Protein AF-A0A124IV59-F1 (afdb_monomer)

Solvent-accessible surface area (backbone atoms only — not comparable to full-atom values): 12319 Å² total; per-residue (Å²): 130,84,78,74,69,68,24,20,33,43,54,49,64,59,58,44,45,72,76,33,52,92,71,67,81,68,53,74,65,52,51,46,45,45,55,39,46,52,58,20,53,55,45,24,18,51,31,48,72,69,68,43,88,60,20,66,61,55,17,49,53,49,29,62,69,45,39,67,58,52,26,53,77,73,71,46,86,81,47,73,67,57,50,52,51,48,52,54,52,44,50,51,41,55,61,37,43,63,78,42,94,63,48,61,44,55,61,54,78,61,25,33,28,30,40,69,82,51,22,32,38,38,32,63,55,60,24,48,81,88,56,41,40,27,41,79,47,90,40,64,61,78,92,46,64,55,61,57,51,49,51,53,58,33,31,64,58,39,76,84,23,32,34,39,42,36,14,19,39,90,91,74,39,46,72,42,81,43,83,41,75,47,75,48,71,70,60,47,54,51,51,51,50,52,51,42,61,48,21,76,76,72,27,48,82,37,68,80,68,98,51,60,70,37,82,46,50,91,85,58,79,128

Mean predicted aligned error: 4.48 Å

Structure (mmCIF, N/CA/C/O backbone):
data_AF-A0A124IV59-F1
#
_entry.id   AF-A0A124IV59-F1
#
loop_
_atom_site.group_PDB
_atom_site.id
_atom_site.type_symbol
_atom_site.label_atom_id
_atom_site.label_alt_id
_atom_site.label_comp_id
_atom_site.label_asym_id
_atom_site.label_entity_id
_atom_site.label_seq_id
_atom_site.pdbx_PDB_ins_code
_atom_site.Cartn_x
_atom_site.Cartn_y
_atom_site.Cartn_z
_atom_site.occupancy
_atom_site.B_iso_or_equiv
_atom_site.auth_seq_id
_atom_site.auth_comp_id
_atom_site.auth_asym_id
_atom_site.auth_atom_id
_atom_site.pdbx_PDB_model_num
ATOM 1 N N . MET A 1 1 ? -36.644 0.786 6.154 1.00 41.88 1 MET A N 1
ATOM 2 C CA . MET A 1 1 ? -35.167 0.892 6.142 1.00 41.88 1 MET A CA 1
ATOM 3 C C . MET A 1 1 ? -34.765 2.077 7.007 1.00 41.88 1 MET A C 1
ATOM 5 O O . MET A 1 1 ? -35.253 3.170 6.747 1.00 41.88 1 MET A O 1
ATOM 9 N N . LYS A 1 2 ? -33.950 1.887 8.056 1.00 44.50 2 LYS A N 1
ATOM 10 C CA . LYS A 1 2 ? -33.338 3.021 8.776 1.00 44.50 2 LYS A CA 1
ATOM 11 C C . LYS A 1 2 ? -32.419 3.736 7.780 1.00 44.50 2 LYS A C 1
ATOM 13 O O . LYS A 1 2 ? -31.503 3.095 7.276 1.00 44.50 2 LYS A O 1
ATOM 18 N N . ARG A 1 3 ? -32.678 5.014 7.474 1.00 49.53 3 ARG A N 1
ATOM 19 C CA . ARG A 1 3 ? -31.703 5.864 6.770 1.00 49.53 3 ARG A CA 1
ATOM 20 C C . ARG A 1 3 ? -30.410 5.818 7.578 1.00 49.53 3 ARG A C 1
ATOM 22 O O . ARG A 1 3 ? -30.427 6.168 8.760 1.00 49.53 3 ARG A O 1
ATOM 29 N N . MET A 1 4 ? -29.331 5.333 6.975 1.00 57.25 4 MET A N 1
ATOM 30 C CA . MET A 1 4 ? -28.003 5.527 7.541 1.00 57.25 4 MET A CA 1
ATOM 31 C C . MET A 1 4 ? -27.784 7.033 7.640 1.00 57.25 4 MET A C 1
ATOM 33 O O . MET A 1 4 ? -27.998 7.754 6.670 1.00 57.25 4 MET A O 1
ATOM 37 N N . ARG A 1 5 ? -27.465 7.520 8.842 1.00 68.12 5 ARG A N 1
ATOM 38 C CA . ARG A 1 5 ? -27.056 8.916 9.006 1.00 68.12 5 ARG A CA 1
ATOM 39 C C . ARG A 1 5 ? -25.777 9.129 8.197 1.00 68.12 5 ARG A C 1
ATOM 41 O O . ARG A 1 5 ? -24.933 8.232 8.165 1.00 68.12 5 ARG A O 1
ATOM 48 N N . SER A 1 6 ? -25.667 10.291 7.556 1.00 79.75 6 SER A N 1
ATOM 49 C CA . SER A 1 6 ? -24.415 10.727 6.946 1.00 79.75 6 SER A CA 1
ATOM 50 C C . SER A 1 6 ? -23.303 10.691 7.994 1.00 79.75 6 SER A C 1
ATOM 52 O O . SER A 1 6 ? -23.525 10.991 9.170 1.00 79.75 6 SER A O 1
ATOM 54 N N . MET A 1 7 ? -22.121 10.264 7.566 1.00 88.88 7 MET A N 1
ATOM 55 C CA . MET A 1 7 ? -20.936 10.118 8.402 1.00 88.88 7 MET A CA 1
ATOM 56 C C . MET A 1 7 ? -19.792 10.891 7.764 1.00 88.88 7 MET A C 1
ATOM 58 O O . MET A 1 7 ? -19.726 10.998 6.541 1.00 88.88 7 MET A O 1
ATOM 62 N N . ARG A 1 8 ? -18.876 11.417 8.581 1.00 93.56 8 ARG A N 1
ATOM 63 C CA . ARG A 1 8 ? -17.669 12.057 8.057 1.00 93.56 8 ARG A CA 1
ATOM 64 C C . ARG A 1 8 ? -16.641 10.998 7.704 1.00 93.56 8 ARG A C 1
ATOM 66 O O . ARG A 1 8 ? -16.118 10.329 8.593 1.00 93.56 8 ARG A O 1
ATOM 73 N N . THR A 1 9 ? -16.350 10.838 6.421 1.00 94.31 9 THR A N 1
ATOM 74 C CA . THR A 1 9 ? -15.437 9.808 5.932 1.00 94.31 9 THR A CA 1
ATOM 75 C C . THR A 1 9 ? -14.178 10.380 5.308 1.00 94.31 9 THR A C 1
ATOM 77 O O . THR A 1 9 ? -14.196 11.448 4.697 1.00 94.31 9 THR A O 1
ATOM 80 N N . PHE A 1 10 ? -13.067 9.660 5.447 1.00 95.38 10 PHE A N 1
ATOM 81 C CA . PHE A 1 10 ? -11.806 10.007 4.795 1.00 95.38 10 PHE A CA 1
ATOM 82 C C . PHE A 1 10 ? -10.932 8.764 4.548 1.00 95.38 10 PHE A C 1
ATOM 84 O O . PHE A 1 10 ? -11.003 7.790 5.303 1.00 95.38 10 PHE A O 1
ATOM 91 N N . PRO A 1 11 ? -10.086 8.757 3.504 1.00 95.69 11 PRO A N 1
ATOM 92 C CA . PRO A 1 11 ? -9.053 7.743 3.336 1.00 95.69 11 PRO A CA 1
ATOM 93 C C . PRO A 1 11 ? -7.933 7.925 4.360 1.00 95.69 11 PRO A C 1
ATOM 95 O O . PRO A 1 11 ? -7.461 9.039 4.581 1.00 95.69 11 PRO A O 1
ATOM 98 N N . ALA A 1 12 ? -7.436 6.820 4.916 1.00 96.56 12 ALA A N 1
ATOM 99 C CA . ALA A 1 12 ? -6.339 6.792 5.888 1.00 96.56 12 ALA A CA 1
ATOM 100 C C . ALA A 1 12 ? -5.131 7.673 5.514 1.00 96.56 12 ALA A C 1
ATOM 102 O O . ALA A 1 12 ? -4.546 8.328 6.375 1.00 96.56 12 ALA A O 1
ATOM 103 N N . TRP A 1 13 ? -4.795 7.744 4.221 1.00 94.44 13 TRP A N 1
ATOM 104 C CA . TRP A 1 13 ? -3.728 8.601 3.699 1.00 94.44 13 TRP A CA 1
ATOM 105 C C . TRP A 1 13 ? -3.873 10.083 4.081 1.00 94.44 13 TRP A C 1
ATOM 107 O O . TRP A 1 13 ? -2.863 10.740 4.314 1.00 94.44 13 TRP A O 1
ATOM 117 N N . MET A 1 14 ? -5.092 10.621 4.188 1.00 96.88 14 MET A N 1
ATOM 118 C CA . MET A 1 14 ? -5.291 12.027 4.565 1.00 96.88 14 MET A CA 1
ATOM 119 C C . MET A 1 14 ? -4.790 12.324 5.980 1.00 96.88 14 MET A C 1
ATOM 121 O O . MET A 1 14 ? -4.144 13.349 6.187 1.00 96.88 14 MET A O 1
ATOM 125 N N . LEU A 1 15 ? -5.028 11.414 6.928 1.00 97.31 15 LEU A N 1
ATOM 126 C CA . LEU A 1 15 ? -4.526 11.547 8.295 1.00 97.31 15 LEU A CA 1
ATOM 127 C C . LEU A 1 15 ? -3.004 11.376 8.347 1.00 97.31 15 LEU A C 1
ATOM 129 O O . LEU A 1 15 ? -2.315 12.186 8.961 1.00 97.31 15 LEU A O 1
ATOM 133 N N . VAL A 1 16 ? -2.470 10.375 7.637 1.00 96.88 16 VAL A N 1
ATOM 134 C CA . VAL A 1 16 ? -1.016 10.166 7.510 1.00 96.88 16 VAL A CA 1
ATOM 135 C C . VAL A 1 16 ? -0.341 11.431 6.975 1.00 96.88 16 VAL A C 1
ATOM 137 O O . VAL A 1 16 ? 0.617 11.915 7.570 1.00 96.88 16 VAL A O 1
ATOM 140 N N . LYS A 1 17 ? -0.871 12.008 5.890 1.00 95.31 17 LYS A N 1
ATOM 141 C CA . LYS A 1 17 ? -0.349 13.244 5.303 1.00 95.31 17 LYS A CA 1
ATOM 142 C C . LYS A 1 17 ? -0.421 14.410 6.284 1.00 95.31 17 LYS A C 1
ATOM 144 O O . LYS A 1 17 ? 0.550 15.142 6.402 1.00 95.31 17 LYS A O 1
ATOM 149 N N . ASN A 1 18 ? -1.538 14.575 6.991 1.00 95.81 18 ASN A N 1
ATOM 150 C CA . ASN A 1 18 ? -1.699 15.658 7.958 1.00 95.81 18 ASN A CA 1
ATOM 151 C C . ASN A 1 18 ? -0.671 15.591 9.099 1.00 95.81 18 ASN A C 1
ATOM 153 O O . ASN A 1 18 ? -0.142 16.622 9.500 1.00 95.81 18 ASN A O 1
ATOM 157 N N . MET A 1 19 ? -0.366 14.392 9.594 1.00 95.75 19 MET A N 1
ATOM 158 C CA . MET A 1 19 ? 0.546 14.215 10.727 1.00 95.75 19 MET A CA 1
ATOM 159 C C . MET A 1 19 ? 2.025 14.181 10.330 1.00 95.75 19 MET A C 1
ATOM 161 O O . MET A 1 19 ? 2.884 14.594 11.108 1.00 95.75 19 MET A O 1
ATOM 165 N N . PHE A 1 20 ? 2.331 13.689 9.130 1.00 96.00 20 PHE A N 1
ATOM 166 C CA . PHE A 1 20 ? 3.698 13.378 8.712 1.00 96.00 20 PHE A CA 1
ATOM 167 C C . PHE A 1 20 ? 4.115 14.083 7.420 1.00 96.00 20 PHE A C 1
ATOM 169 O O . PHE A 1 20 ? 5.015 13.604 6.740 1.00 96.00 20 PHE A O 1
ATOM 176 N N . GLU A 1 21 ? 3.508 15.222 7.069 1.00 93.06 21 GLU A N 1
ATOM 177 C CA . GLU A 1 21 ? 3.848 15.972 5.845 1.00 93.06 21 GLU A CA 1
ATOM 178 C C . GLU A 1 21 ? 5.360 16.208 5.691 1.00 93.06 21 GLU A C 1
ATOM 180 O O . GLU A 1 21 ? 5.909 16.042 4.606 1.00 93.06 21 GLU A O 1
ATOM 185 N N . HIS A 1 22 ? 6.046 16.492 6.800 1.00 90.25 22 HIS A N 1
ATOM 186 C CA . HIS A 1 22 ? 7.494 16.702 6.861 1.00 90.25 22 HIS A CA 1
ATOM 187 C C . HIS A 1 22 ? 8.342 15.459 6.518 1.00 90.25 22 HIS A C 1
ATOM 189 O O . HIS A 1 22 ? 9.514 15.600 6.169 1.00 90.25 22 HIS A O 1
ATOM 195 N N . GLU A 1 23 ? 7.786 14.246 6.615 1.00 90.75 23 GLU A N 1
ATOM 196 C CA . GLU A 1 23 ? 8.456 12.998 6.221 1.00 90.75 23 GLU A CA 1
ATOM 197 C C . GLU A 1 23 ? 8.171 12.608 4.761 1.00 90.75 23 GLU A C 1
ATOM 199 O O . GLU A 1 23 ? 8.856 11.742 4.210 1.00 90.75 23 GLU A O 1
ATOM 204 N N . LEU A 1 24 ? 7.185 13.235 4.108 1.00 86.44 24 LEU A N 1
ATOM 205 C CA . LEU A 1 24 ? 6.761 12.919 2.740 1.00 86.44 24 LEU A CA 1
ATOM 206 C C . LEU A 1 24 ? 7.675 13.573 1.694 1.00 86.44 24 LEU A C 1
ATOM 208 O O . LEU A 1 24 ? 7.247 14.352 0.844 1.00 86.44 24 LEU A O 1
ATOM 212 N N . ASN A 1 25 ? 8.958 13.223 1.752 1.00 76.12 25 ASN A N 1
ATOM 213 C CA . ASN A 1 25 ? 10.005 13.771 0.901 1.00 76.12 25 ASN A CA 1
ATOM 214 C C . ASN A 1 25 ? 10.232 12.861 -0.314 1.00 76.12 25 ASN A C 1
ATOM 216 O O . ASN A 1 25 ? 11.006 11.906 -0.257 1.00 76.12 25 ASN A O 1
ATOM 220 N N . GLY A 1 26 ? 9.547 13.147 -1.422 1.00 82.38 26 GLY A N 1
ATOM 221 C CA . GLY A 1 26 ? 9.725 12.455 -2.699 1.00 82.38 26 GLY A CA 1
ATOM 222 C C . GLY A 1 26 ? 9.585 13.418 -3.870 1.00 82.38 26 GLY A C 1
ATOM 223 O O . GLY A 1 26 ? 8.815 14.377 -3.809 1.00 82.38 26 GLY A O 1
ATOM 224 N N . THR A 1 27 ? 10.333 13.183 -4.948 1.00 90.69 27 THR A N 1
ATOM 225 C CA . THR A 1 27 ? 10.149 13.966 -6.175 1.00 90.69 27 THR A CA 1
ATOM 226 C C . THR A 1 27 ? 8.838 13.577 -6.862 1.00 90.69 27 THR A C 1
ATOM 228 O O . THR A 1 27 ? 8.289 12.499 -6.627 1.00 90.69 27 THR A O 1
ATOM 231 N N . GLN A 1 28 ? 8.345 14.411 -7.780 1.00 92.44 28 GLN A N 1
ATOM 232 C CA . GLN A 1 28 ? 7.199 14.037 -8.619 1.00 92.44 28 GLN A CA 1
ATOM 233 C C . GLN A 1 28 ? 7.445 12.733 -9.400 1.00 92.44 28 GLN A C 1
ATOM 235 O O . GLN A 1 28 ? 6.518 11.948 -9.587 1.00 92.44 28 GLN A O 1
ATOM 240 N N . LEU A 1 29 ? 8.695 12.460 -9.795 1.00 94.75 29 LEU A N 1
ATOM 241 C CA . LEU A 1 29 ? 9.071 11.204 -10.447 1.00 94.75 29 LEU A CA 1
ATOM 242 C C . LEU A 1 29 ? 9.028 10.008 -9.489 1.00 94.75 29 LEU A C 1
ATOM 244 O O . LEU A 1 29 ? 8.649 8.919 -9.911 1.00 94.75 29 LEU A O 1
ATOM 248 N N . ASP A 1 30 ? 9.365 10.192 -8.210 1.00 93.81 30 ASP A N 1
ATOM 249 C CA . ASP A 1 30 ? 9.231 9.132 -7.202 1.00 93.81 30 ASP A CA 1
ATOM 250 C C . ASP A 1 30 ? 7.760 8.796 -6.935 1.00 93.81 30 ASP A C 1
ATOM 252 O O . ASP A 1 30 ? 7.410 7.622 -6.810 1.00 93.81 30 ASP A O 1
ATOM 256 N N . ILE A 1 31 ? 6.892 9.814 -6.905 1.00 94.06 31 ILE A N 1
ATOM 257 C CA . ILE A 1 31 ? 5.438 9.642 -6.775 1.00 94.06 31 ILE A CA 1
ATOM 258 C C . ILE A 1 31 ? 4.882 8.902 -7.995 1.00 94.06 31 ILE A C 1
ATOM 260 O O . ILE A 1 31 ? 4.148 7.924 -7.839 1.00 94.06 31 ILE A O 1
ATOM 264 N N . LEU A 1 32 ? 5.270 9.327 -9.203 1.00 97.06 32 LEU A N 1
ATOM 265 C CA . LEU A 1 32 ? 4.905 8.652 -10.447 1.00 97.06 32 LEU A CA 1
ATOM 266 C C . LEU A 1 32 ? 5.340 7.186 -10.416 1.00 97.06 32 LEU A C 1
ATOM 268 O O . LEU A 1 32 ? 4.512 6.304 -10.637 1.00 97.06 32 LEU A O 1
ATOM 272 N N . PHE A 1 33 ? 6.611 6.928 -10.088 1.00 97.44 33 PHE A N 1
ATOM 273 C CA . PHE A 1 33 ? 7.160 5.580 -9.974 1.00 97.44 33 PHE A CA 1
ATOM 274 C C . PHE A 1 33 ? 6.374 4.731 -8.972 1.00 97.44 33 PHE A C 1
ATOM 276 O O . PHE A 1 33 ? 5.992 3.610 -9.300 1.00 97.44 33 PHE A O 1
ATOM 283 N N . GLY A 1 34 ? 6.089 5.270 -7.783 1.00 96.00 34 GLY A N 1
ATOM 284 C CA . GLY A 1 34 ? 5.261 4.616 -6.771 1.00 96.00 34 GLY A CA 1
ATOM 285 C C . GLY A 1 34 ? 3.890 4.207 -7.306 1.00 96.00 34 GLY A C 1
ATOM 286 O O . GLY A 1 34 ? 3.510 3.048 -7.160 1.00 96.00 34 GLY A O 1
ATOM 287 N N . SER A 1 35 ? 3.187 5.119 -7.989 1.00 96.44 35 SER A N 1
ATOM 288 C CA . SER A 1 35 ? 1.859 4.851 -8.563 1.00 96.44 35 SER A CA 1
ATOM 289 C C . SER A 1 35 ? 1.888 3.738 -9.615 1.00 96.44 35 SER A C 1
ATOM 291 O O . SER A 1 35 ? 1.103 2.788 -9.553 1.00 96.44 35 SER A O 1
ATOM 293 N N . VAL A 1 36 ? 2.807 3.813 -10.585 1.00 98.06 36 VAL A N 1
ATOM 294 C CA . VAL A 1 36 ? 2.863 2.808 -11.661 1.00 98.06 36 VAL A CA 1
ATOM 295 C C . VAL A 1 36 ? 3.358 1.454 -11.157 1.00 98.06 36 VAL A C 1
ATOM 297 O O . VAL A 1 36 ? 2.860 0.420 -11.607 1.00 98.06 36 VAL A O 1
ATOM 300 N N . PHE A 1 37 ? 4.297 1.448 -10.204 1.00 98.25 37 PHE A N 1
ATOM 301 C CA . PHE A 1 37 ? 4.799 0.232 -9.574 1.00 98.25 37 PHE A CA 1
ATOM 302 C C . PHE A 1 37 ? 3.694 -0.470 -8.787 1.00 98.25 37 PHE A C 1
ATOM 304 O O . PHE A 1 37 ? 3.509 -1.669 -8.971 1.00 98.25 37 PHE A O 1
ATOM 311 N N . ASP A 1 38 ? 2.918 0.271 -7.990 1.00 97.94 38 ASP A N 1
ATOM 312 C CA . ASP A 1 38 ? 1.783 -0.264 -7.234 1.00 97.94 38 ASP A CA 1
ATOM 313 C C . ASP A 1 38 ? 0.812 -1.040 -8.137 1.00 97.94 38 ASP A C 1
ATOM 315 O O . ASP A 1 38 ? 0.534 -2.229 -7.945 1.00 97.94 38 ASP A O 1
ATOM 319 N N . LYS A 1 39 ? 0.351 -0.381 -9.205 1.00 98.25 39 LYS A N 1
ATOM 320 C CA . LYS A 1 39 ? -0.618 -0.959 -10.140 1.00 98.25 39 LYS A CA 1
ATOM 321 C C . LYS A 1 39 ? -0.037 -2.170 -10.876 1.00 98.25 39 LYS A C 1
ATOM 323 O O . LYS A 1 39 ? -0.752 -3.151 -11.101 1.00 98.25 39 LYS A O 1
ATOM 328 N N . ALA A 1 40 ? 1.241 -2.121 -11.250 1.00 98.44 40 ALA A N 1
ATOM 329 C CA . ALA A 1 40 ? 1.927 -3.228 -11.910 1.00 98.44 40 ALA A CA 1
ATOM 330 C C . ALA A 1 40 ? 2.134 -4.427 -10.977 1.00 98.44 40 ALA A C 1
ATOM 332 O O . ALA A 1 40 ? 1.874 -5.559 -11.379 1.00 98.44 40 ALA A O 1
ATOM 333 N N . MET A 1 41 ? 2.520 -4.188 -9.724 1.00 98.44 41 MET A N 1
ATOM 334 C CA . MET A 1 41 ? 2.697 -5.208 -8.690 1.00 98.44 41 MET A CA 1
ATOM 335 C C . MET A 1 41 ? 1.388 -5.965 -8.428 1.00 98.44 41 MET A C 1
ATOM 337 O O . MET A 1 41 ? 1.364 -7.198 -8.443 1.00 98.44 41 MET A O 1
ATOM 341 N N . VAL A 1 42 ? 0.271 -5.245 -8.284 1.00 98.19 42 VAL A N 1
ATOM 342 C CA . VAL A 1 42 ? -1.059 -5.858 -8.131 1.00 98.19 42 VAL A CA 1
ATOM 343 C C . VAL A 1 42 ? -1.423 -6.711 -9.346 1.00 98.19 42 VAL A C 1
ATOM 345 O O . VAL A 1 42 ? -1.914 -7.833 -9.197 1.00 98.19 42 VAL A O 1
ATOM 348 N N . LYS A 1 43 ? -1.170 -6.210 -10.563 1.00 98.12 43 LYS A N 1
ATOM 349 C CA . LYS A 1 43 ? -1.407 -6.975 -11.795 1.00 98.12 43 LYS A CA 1
ATOM 350 C C . LYS A 1 43 ? -0.518 -8.205 -11.894 1.00 98.12 43 LYS A C 1
ATOM 352 O O . LYS A 1 43 ? -1.009 -9.244 -12.320 1.00 98.12 43 LYS A O 1
ATOM 357 N N . MET A 1 44 ? 0.733 -8.119 -11.457 1.00 98.50 44 MET A N 1
ATOM 358 C CA . MET A 1 44 ? 1.652 -9.251 -11.440 1.00 98.50 44 MET A CA 1
ATOM 359 C C . MET A 1 44 ? 1.112 -10.393 -10.575 1.00 98.50 44 MET A C 1
ATOM 361 O O . MET A 1 44 ? 1.014 -11.523 -11.051 1.00 98.50 44 MET A O 1
ATOM 365 N N . ASN A 1 45 ? 0.669 -10.094 -9.349 1.00 98.50 45 ASN A N 1
ATOM 366 C CA . ASN A 1 45 ? 0.048 -11.097 -8.481 1.00 98.50 45 ASN A CA 1
ATOM 367 C C . ASN A 1 45 ? -1.248 -11.662 -9.079 1.00 98.50 45 ASN A C 1
ATOM 369 O O . ASN A 1 45 ? -1.499 -12.865 -8.990 1.00 98.50 45 ASN A O 1
ATOM 373 N N . TYR A 1 46 ? -2.060 -10.818 -9.724 1.00 98.12 46 TYR A N 1
ATOM 374 C CA . TYR A 1 46 ? -3.264 -11.264 -10.424 1.00 98.12 46 TYR A CA 1
ATOM 375 C C . TYR A 1 46 ? -2.942 -12.233 -11.572 1.00 98.12 46 TYR A C 1
ATOM 377 O O . TYR A 1 46 ? -3.558 -13.293 -11.663 1.00 98.12 46 TYR A O 1
ATOM 385 N N . TYR A 1 47 ? -1.976 -11.899 -12.431 1.00 98.31 47 TYR A N 1
ATOM 386 C CA . TYR A 1 47 ? -1.551 -12.748 -13.546 1.00 98.31 47 TYR A CA 1
ATOM 387 C C . TYR A 1 47 ? -0.977 -14.077 -13.060 1.00 98.31 47 TYR A C 1
ATOM 389 O O . TYR A 1 47 ? -1.383 -15.125 -13.558 1.00 98.31 47 TYR A O 1
ATOM 397 N N . TYR A 1 48 ? -0.139 -14.046 -12.022 1.00 98.06 48 TYR A N 1
ATOM 398 C CA . TYR A 1 48 ? 0.370 -15.254 -11.377 1.00 98.06 48 TYR A CA 1
ATOM 399 C C . TYR A 1 48 ? -0.771 -16.157 -10.877 1.00 98.06 48 TYR A C 1
ATOM 401 O O . TYR A 1 48 ? -0.829 -17.338 -11.211 1.00 98.06 48 TYR A O 1
ATOM 409 N N . LYS A 1 49 ? -1.754 -15.600 -10.156 1.00 96.50 49 LYS A N 1
ATOM 410 C CA . LYS A 1 49 ? -2.923 -16.355 -9.663 1.00 96.50 49 LYS A CA 1
ATOM 411 C C . LYS A 1 49 ? -3.820 -16.908 -10.770 1.00 96.50 49 LYS A C 1
ATOM 413 O O . LYS A 1 49 ? -4.566 -17.853 -10.526 1.00 96.50 49 LYS A O 1
ATOM 418 N N . ARG A 1 50 ? -3.778 -16.318 -11.963 1.00 96.88 50 ARG A N 1
ATOM 419 C CA . ARG A 1 50 ? -4.510 -16.785 -13.147 1.00 96.88 50 ARG A CA 1
ATOM 420 C C . ARG A 1 50 ? -3.735 -17.809 -13.978 1.00 96.88 50 ARG A C 1
ATOM 422 O O . ARG A 1 50 ? -4.291 -18.274 -14.964 1.00 96.88 50 ARG A O 1
ATOM 429 N N . GLY A 1 51 ? -2.507 -18.160 -13.590 1.00 96.19 51 GLY A N 1
ATOM 430 C CA . GLY A 1 51 ? -1.672 -19.102 -14.336 1.00 96.19 51 GLY A CA 1
ATOM 431 C C . GLY A 1 51 ? -1.160 -18.534 -15.660 1.00 96.19 51 GLY A C 1
ATOM 432 O O . GLY A 1 51 ? -1.039 -19.272 -16.626 1.00 96.19 51 GLY A O 1
ATOM 433 N N . VAL A 1 52 ? -0.917 -17.222 -15.736 1.00 96.88 52 VAL A N 1
ATOM 434 C CA . VAL A 1 52 ? -0.248 -16.617 -16.898 1.00 96.88 52 VAL A CA 1
ATOM 435 C C . VAL A 1 52 ? 1.237 -16.982 -16.850 1.00 96.88 52 VAL A C 1
ATOM 437 O O . VAL A 1 52 ? 1.904 -16.611 -15.884 1.00 96.88 52 VAL A O 1
ATOM 440 N N . ASP A 1 53 ? 1.744 -17.653 -17.888 1.00 92.62 53 ASP A N 1
ATOM 441 C CA . ASP A 1 53 ? 3.121 -18.174 -17.941 1.00 92.62 53 ASP A CA 1
ATOM 442 C C . ASP A 1 53 ? 4.181 -17.080 -17.694 1.00 92.62 53 ASP A C 1
ATOM 444 O O . ASP A 1 53 ? 4.962 -17.168 -16.748 1.00 92.62 53 ASP A O 1
ATOM 448 N N . ASP A 1 54 ? 4.142 -15.984 -18.460 1.00 95.62 54 ASP A N 1
ATOM 449 C CA . ASP A 1 54 ? 5.084 -14.858 -18.340 1.00 95.62 54 ASP A CA 1
ATOM 450 C C . ASP A 1 54 ? 4.493 -13.672 -17.552 1.00 95.62 54 ASP A C 1
ATOM 452 O O . ASP A 1 54 ? 4.452 -12.527 -18.016 1.00 95.62 54 ASP A O 1
ATOM 456 N N . PHE A 1 55 ? 4.004 -13.925 -16.334 1.00 97.06 55 PHE A N 1
ATOM 457 C CA . PHE A 1 55 ? 3.321 -12.913 -15.512 1.00 97.06 55 PHE A CA 1
ATOM 458 C C . PHE A 1 55 ? 4.158 -11.648 -15.224 1.00 97.06 55 PHE A C 1
ATOM 460 O O . PHE A 1 55 ? 3.589 -10.558 -15.128 1.00 97.06 55 PHE A O 1
ATOM 467 N N . LEU A 1 56 ? 5.489 -11.763 -15.099 1.00 97.44 56 LEU A N 1
ATOM 468 C CA . LEU A 1 56 ? 6.385 -10.617 -14.882 1.00 97.44 56 LEU A CA 1
ATOM 469 C C . LEU A 1 56 ? 6.427 -9.713 -16.119 1.00 97.44 56 LEU A C 1
ATOM 471 O O . LEU A 1 56 ? 6.238 -8.504 -16.010 1.00 97.44 56 LEU A O 1
ATOM 475 N N . GLU A 1 57 ? 6.613 -10.299 -17.300 1.00 98.00 57 GLU A N 1
ATOM 476 C CA . GLU A 1 57 ? 6.629 -9.556 -18.562 1.00 98.00 57 GLU A CA 1
ATOM 477 C C . GLU A 1 57 ? 5.260 -8.921 -18.843 1.00 98.00 57 GLU A C 1
ATOM 479 O O . GLU A 1 57 ? 5.170 -7.764 -19.254 1.00 98.00 57 GLU A O 1
ATOM 484 N N . ALA A 1 58 ? 4.170 -9.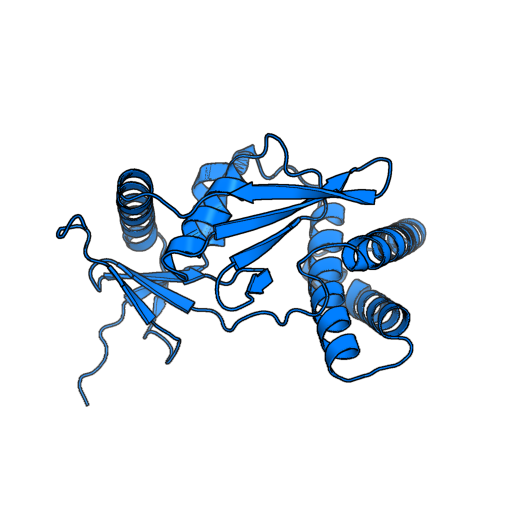633 -18.545 1.00 98.00 58 ALA A N 1
ATOM 485 C CA . ALA A 1 58 ? 2.817 -9.089 -18.641 1.00 98.00 58 ALA A CA 1
ATOM 486 C C . ALA A 1 58 ? 2.601 -7.886 -17.701 1.00 98.00 58 ALA A C 1
ATOM 488 O O . ALA A 1 58 ? 1.975 -6.896 -18.091 1.00 98.00 58 ALA A O 1
ATOM 489 N N . ALA A 1 59 ? 3.137 -7.936 -16.477 1.00 98.31 59 ALA A N 1
ATOM 490 C CA . ALA A 1 59 ? 3.091 -6.818 -15.539 1.00 98.31 59 ALA A CA 1
ATOM 491 C C . ALA A 1 59 ? 3.945 -5.626 -16.001 1.00 98.31 59 ALA A C 1
ATOM 493 O O . ALA A 1 59 ? 3.510 -4.485 -15.855 1.00 98.31 59 ALA A O 1
ATOM 494 N N . LEU A 1 60 ? 5.108 -5.867 -16.615 1.00 98.19 60 LEU A N 1
ATOM 495 C CA . LEU A 1 60 ? 5.963 -4.814 -17.177 1.00 98.19 60 LEU A CA 1
ATOM 496 C C . LEU A 1 60 ? 5.332 -4.129 -18.385 1.00 98.19 60 LEU A C 1
ATOM 498 O O . LEU A 1 60 ? 5.341 -2.900 -18.470 1.00 98.19 60 LEU A O 1
ATOM 502 N N . LYS A 1 61 ? 4.710 -4.899 -19.281 1.00 98.12 61 LYS A N 1
ATOM 503 C CA . LYS A 1 61 ? 3.911 -4.350 -20.386 1.00 98.12 61 LYS A CA 1
ATOM 504 C C . LYS A 1 61 ? 2.770 -3.488 -19.860 1.00 98.12 61 LYS A C 1
ATOM 506 O O . LYS A 1 61 ? 2.564 -2.380 -20.352 1.00 98.12 61 LYS A O 1
ATOM 511 N N . TYR A 1 62 ? 2.076 -3.956 -18.820 1.00 98.25 62 TYR A N 1
ATOM 512 C CA . TYR A 1 62 ? 1.039 -3.169 -18.161 1.00 98.25 62 TYR A CA 1
ATOM 513 C C . TYR A 1 62 ? 1.604 -1.873 -17.561 1.00 98.25 62 TYR A C 1
ATOM 515 O O . TYR A 1 62 ? 1.087 -0.804 -17.877 1.00 98.25 62 TYR A O 1
ATOM 523 N N . MET A 1 63 ? 2.692 -1.944 -16.786 1.00 98.38 63 MET A N 1
ATOM 524 C CA . MET A 1 63 ? 3.381 -0.778 -16.216 1.00 98.38 63 MET A CA 1
ATOM 525 C C . MET A 1 63 ? 3.739 0.248 -17.295 1.00 98.38 63 MET A C 1
ATOM 527 O O . MET A 1 63 ? 3.450 1.432 -17.145 1.00 98.38 63 MET A O 1
ATOM 531 N N . SER A 1 64 ? 4.315 -0.213 -18.408 1.00 97.88 64 SER A N 1
ATOM 532 C CA . SER A 1 64 ? 4.675 0.640 -19.539 1.00 97.88 64 SER A CA 1
ATOM 533 C C . SER A 1 64 ? 3.458 1.305 -20.181 1.00 97.88 64 SER A C 1
ATOM 535 O O . SER A 1 64 ? 3.525 2.486 -20.506 1.00 97.88 64 SER A O 1
ATOM 537 N N . SER A 1 65 ? 2.341 0.581 -20.311 1.00 97.06 65 SER A N 1
ATOM 538 C CA . SER A 1 65 ? 1.111 1.105 -20.918 1.00 97.06 65 SER A CA 1
ATOM 539 C C . SER A 1 65 ? 0.405 2.173 -20.079 1.00 97.06 65 SER A C 1
ATOM 541 O O . SER A 1 65 ? -0.253 3.045 -20.639 1.00 97.06 65 SER A O 1
ATOM 543 N N . ILE A 1 66 ? 0.538 2.126 -18.747 1.00 97.69 66 ILE A N 1
ATOM 544 C CA . ILE A 1 66 ? -0.099 3.100 -17.847 1.00 97.69 66 ILE A CA 1
ATOM 545 C C . ILE A 1 66 ? 0.804 4.293 -17.521 1.00 97.69 66 ILE A C 1
ATOM 547 O O . ILE A 1 66 ? 0.318 5.290 -16.999 1.00 97.69 66 ILE A O 1
ATOM 551 N N . LEU A 1 67 ? 2.104 4.211 -17.814 1.00 97.62 67 LEU A N 1
ATOM 552 C CA . LEU A 1 67 ? 3.088 5.200 -17.376 1.00 97.62 67 LEU A CA 1
ATOM 553 C C . LEU A 1 67 ? 2.787 6.610 -17.887 1.00 97.62 67 LEU A C 1
ATOM 555 O O . LEU A 1 67 ? 2.739 7.547 -17.093 1.00 97.62 67 LEU A O 1
ATOM 559 N N . ASP A 1 68 ? 2.528 6.755 -19.186 1.00 94.69 68 ASP A N 1
ATOM 560 C CA . ASP A 1 68 ? 2.257 8.066 -19.786 1.00 94.69 68 ASP A CA 1
ATOM 561 C C . ASP A 1 68 ? 0.926 8.653 -19.282 1.00 94.69 68 ASP A C 1
ATOM 563 O O . ASP A 1 68 ? 0.799 9.863 -19.099 1.00 94.69 68 ASP A O 1
ATOM 567 N N . HIS A 1 69 ? -0.054 7.792 -18.985 1.00 95.56 69 HIS A N 1
ATOM 568 C CA . HIS A 1 69 ? -1.330 8.201 -18.401 1.00 95.56 69 HIS A CA 1
ATOM 569 C C . HIS A 1 69 ? -1.163 8.725 -16.967 1.00 95.56 69 HIS A C 1
ATOM 571 O O . HIS A 1 69 ? -1.661 9.804 -16.646 1.00 95.56 69 HIS A O 1
ATOM 577 N N . GLU A 1 70 ? -0.426 8.006 -16.116 1.00 97.44 70 GLU A N 1
ATOM 578 C CA . GLU A 1 70 ? -0.134 8.456 -14.749 1.00 97.44 70 GLU A CA 1
ATOM 579 C C . GLU A 1 70 ? 0.710 9.733 -14.737 1.00 97.44 70 GLU A C 1
ATOM 581 O O . GLU A 1 70 ? 0.459 10.634 -13.936 1.00 97.44 70 GLU A O 1
ATOM 586 N N . ALA A 1 71 ? 1.682 9.844 -15.647 1.00 96.69 71 ALA A N 1
ATOM 587 C CA . ALA A 1 71 ? 2.488 11.050 -15.796 1.00 96.69 71 ALA A CA 1
ATOM 588 C C . ALA A 1 71 ? 1.605 12.256 -16.148 1.00 96.69 71 ALA A C 1
ATOM 590 O O . ALA A 1 71 ? 1.733 13.309 -15.525 1.00 96.69 71 ALA A O 1
ATOM 591 N N . ALA A 1 72 ? 0.655 12.086 -17.074 1.00 94.88 72 ALA A N 1
ATOM 592 C CA . ALA A 1 72 ? -0.288 13.134 -17.450 1.00 94.88 72 ALA A CA 1
ATOM 593 C C . ALA A 1 72 ? -1.200 13.564 -16.286 1.00 94.88 72 ALA A C 1
ATOM 595 O O . ALA A 1 72 ? -1.386 14.764 -16.088 1.00 94.88 72 ALA A O 1
ATOM 596 N N . ILE A 1 73 ? -1.715 12.621 -15.483 1.00 94.94 73 ILE A N 1
ATOM 597 C CA . ILE A 1 73 ? -2.515 12.928 -14.278 1.00 94.94 73 ILE A CA 1
ATOM 598 C C . ILE A 1 73 ? -1.719 13.790 -13.290 1.00 94.94 73 ILE A C 1
ATOM 600 O O . ILE A 1 73 ? -2.268 14.705 -12.678 1.00 94.94 73 ILE A O 1
ATOM 604 N N . LEU A 1 74 ? -0.422 13.516 -13.147 1.00 93.88 74 LEU A N 1
ATOM 605 C CA . LEU A 1 74 ? 0.473 14.256 -12.257 1.00 93.88 74 LEU A CA 1
ATOM 606 C C . LEU A 1 74 ? 1.038 15.544 -12.883 1.00 93.88 74 LEU A C 1
ATOM 608 O O . LEU A 1 74 ? 1.810 16.243 -12.230 1.00 93.88 74 LEU A O 1
ATOM 612 N N . GLY A 1 75 ? 0.679 15.870 -14.131 1.00 94.88 75 GLY A N 1
ATOM 613 C CA . GLY A 1 75 ? 1.204 17.037 -14.846 1.00 94.88 75 GLY A CA 1
ATOM 614 C C . GLY A 1 75 ? 2.687 16.924 -15.221 1.00 94.88 75 GLY A C 1
ATOM 615 O O 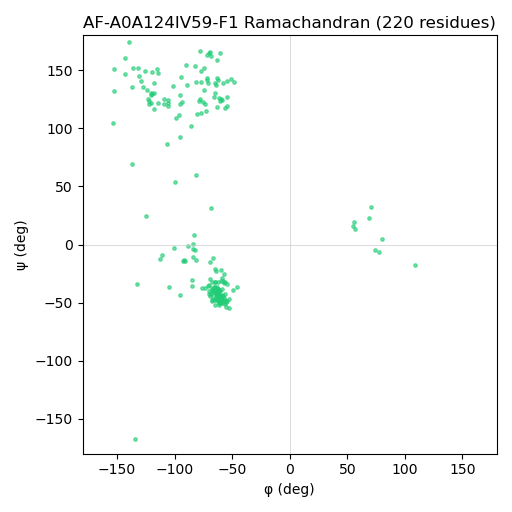. GLY A 1 75 ? 3.355 17.939 -15.413 1.00 94.88 75 GLY A O 1
ATOM 616 N N . ILE A 1 76 ? 3.219 15.704 -15.315 1.00 95.62 76 ILE A N 1
ATOM 617 C CA . ILE A 1 76 ? 4.627 15.424 -15.603 1.00 95.62 76 ILE A CA 1
ATOM 618 C C . ILE A 1 76 ? 4.810 15.220 -17.107 1.00 95.62 76 ILE A C 1
ATOM 620 O O . ILE A 1 76 ? 4.237 14.310 -17.706 1.00 95.62 76 ILE A O 1
ATOM 624 N N . LYS A 1 77 ? 5.682 16.025 -17.721 1.00 94.25 77 LYS A N 1
ATOM 625 C CA . LYS A 1 77 ? 6.177 15.773 -19.078 1.00 94.25 77 LYS A CA 1
ATOM 626 C C . LYS A 1 77 ? 7.372 14.824 -19.007 1.00 94.25 77 LYS A C 1
ATOM 628 O O . LYS A 1 77 ? 8.474 15.248 -18.671 1.00 94.25 77 LYS A O 1
ATOM 633 N N . LEU A 1 78 ? 7.138 13.551 -19.310 1.00 93.75 78 LEU A N 1
ATOM 634 C CA . LEU A 1 78 ? 8.150 12.509 -19.181 1.00 93.75 78 LEU A CA 1
ATOM 635 C C . LEU A 1 78 ? 9.155 12.547 -20.342 1.00 93.75 78 LEU A C 1
ATOM 637 O O . LEU A 1 78 ? 8.772 12.483 -21.511 1.00 93.75 78 LEU A O 1
ATOM 641 N N . MET A 1 79 ? 10.442 12.643 -20.016 1.00 95.75 79 MET A N 1
ATOM 642 C CA . MET A 1 79 ? 11.530 12.538 -20.991 1.00 95.75 79 MET A CA 1
ATOM 643 C C . MET A 1 79 ? 11.858 11.063 -21.296 1.00 95.75 79 MET A C 1
ATOM 645 O O . MET A 1 79 ? 11.632 10.202 -20.439 1.00 95.75 79 MET A O 1
ATOM 649 N N . PRO A 1 80 ? 12.408 10.736 -22.484 1.00 95.00 80 PRO A N 1
ATOM 650 C CA . PRO A 1 80 ? 12.712 9.349 -22.850 1.00 95.00 80 PRO A CA 1
ATOM 651 C C . PRO A 1 80 ? 13.633 8.622 -21.857 1.00 95.00 80 PRO A C 1
ATOM 653 O O . PRO A 1 80 ? 13.353 7.496 -21.462 1.00 95.00 80 PRO A O 1
ATOM 656 N N . ASP A 1 81 ? 14.679 9.289 -21.375 1.00 96.81 81 ASP A N 1
ATOM 657 C CA . ASP A 1 81 ? 15.613 8.753 -20.381 1.00 96.81 81 ASP A CA 1
ATOM 658 C C . ASP A 1 81 ? 14.940 8.499 -19.022 1.00 96.81 81 ASP A C 1
ATOM 660 O O . ASP A 1 81 ? 15.185 7.483 -18.372 1.00 96.81 81 ASP A O 1
ATOM 664 N N . GLN A 1 82 ? 14.040 9.388 -18.593 1.00 96.75 82 GLN A N 1
ATOM 665 C CA . GLN A 1 82 ? 13.253 9.207 -17.370 1.00 96.75 82 GLN A CA 1
ATOM 666 C C . GLN A 1 82 ? 12.314 8.005 -17.487 1.00 96.75 82 GLN A C 1
ATOM 668 O O . GLN A 1 82 ? 12.181 7.226 -16.540 1.00 96.75 82 GLN A O 1
ATOM 673 N N . ARG A 1 83 ? 11.688 7.838 -18.656 1.00 96.88 83 ARG A N 1
ATOM 674 C CA . ARG A 1 83 ? 10.828 6.696 -18.965 1.00 96.88 83 ARG A CA 1
ATOM 675 C C . ARG A 1 83 ? 11.602 5.386 -18.865 1.00 96.88 83 ARG A C 1
ATOM 677 O O . ARG A 1 83 ? 11.171 4.477 -18.155 1.00 96.88 83 ARG A O 1
ATOM 684 N N . ASP A 1 84 ? 12.755 5.309 -19.519 1.00 96.62 84 ASP A N 1
ATOM 685 C CA . ASP A 1 84 ? 13.592 4.110 -19.522 1.00 96.62 84 ASP A CA 1
ATOM 686 C C . ASP A 1 84 ? 14.111 3.783 -18.116 1.00 96.62 84 ASP A C 1
ATOM 688 O O . ASP A 1 84 ? 14.065 2.627 -17.686 1.00 96.62 84 ASP A O 1
ATOM 692 N N . ASN A 1 85 ? 14.503 4.804 -17.347 1.00 95.56 85 ASN A N 1
ATOM 693 C CA . ASN A 1 85 ? 14.907 4.647 -15.951 1.00 95.56 85 ASN A CA 1
ATOM 694 C C . ASN A 1 85 ? 13.773 4.094 -15.070 1.00 95.56 85 ASN A C 1
ATOM 696 O O . ASN A 1 85 ? 14.004 3.175 -14.280 1.00 95.56 85 ASN A O 1
ATOM 700 N N . ILE A 1 86 ? 12.545 4.603 -15.218 1.00 96.56 86 ILE A N 1
ATOM 701 C CA . ILE A 1 86 ? 11.368 4.115 -14.480 1.00 96.56 86 ILE A CA 1
ATOM 702 C C . ILE A 1 86 ? 11.089 2.645 -14.801 1.00 96.56 86 ILE A C 1
ATOM 704 O O . ILE A 1 86 ? 10.880 1.848 -13.884 1.00 96.56 86 ILE A O 1
ATOM 708 N N . LEU A 1 87 ? 11.105 2.268 -16.080 1.00 97.44 87 LEU A N 1
ATOM 709 C CA . LEU A 1 87 ? 10.803 0.898 -16.502 1.00 97.44 87 LEU A CA 1
ATOM 710 C C . LEU A 1 87 ? 11.909 -0.084 -16.103 1.00 97.44 87 LEU A C 1
ATOM 712 O O . LEU A 1 87 ? 11.611 -1.181 -15.632 1.00 97.44 87 LEU A O 1
ATOM 716 N N . SER A 1 88 ? 13.176 0.321 -16.219 1.00 96.75 88 SER A N 1
ATOM 717 C CA . SER A 1 88 ? 14.322 -0.479 -15.776 1.00 96.75 88 SER A CA 1
ATOM 718 C C . SER A 1 88 ? 14.287 -0.725 -14.263 1.00 96.75 88 SER A C 1
ATOM 720 O O . SER A 1 88 ? 14.376 -1.872 -13.810 1.00 96.75 88 SER A O 1
ATOM 722 N N . ARG A 1 89 ? 14.048 0.330 -13.468 1.00 95.94 89 ARG A N 1
ATOM 723 C CA . ARG A 1 89 ? 13.862 0.219 -12.012 1.00 95.94 89 ARG A CA 1
ATOM 724 C C . ARG A 1 89 ? 12.654 -0.654 -11.667 1.00 95.94 89 ARG A C 1
ATOM 726 O O . ARG A 1 89 ? 12.753 -1.516 -10.797 1.00 95.94 89 ARG A O 1
ATOM 733 N N . GLY A 1 90 ? 11.537 -0.470 -12.372 1.00 97.19 90 GLY A N 1
ATOM 734 C CA . GLY A 1 90 ? 10.320 -1.265 -12.210 1.00 97.19 90 GLY A CA 1
ATOM 735 C C . GLY A 1 90 ? 10.564 -2.753 -12.442 1.00 97.19 90 GLY A C 1
ATOM 736 O O . GLY A 1 90 ? 10.161 -3.570 -11.619 1.00 97.19 90 GLY A O 1
ATOM 737 N N . LYS A 1 91 ? 11.307 -3.106 -13.498 1.00 97.94 91 LYS A N 1
ATOM 738 C CA . LYS A 1 91 ? 11.735 -4.484 -13.781 1.00 97.94 91 LYS A CA 1
ATOM 739 C C . LYS A 1 91 ? 12.539 -5.088 -12.644 1.00 97.94 91 LYS A C 1
ATOM 741 O O . LYS A 1 91 ? 12.193 -6.175 -12.189 1.00 97.94 91 LYS A O 1
ATOM 746 N N . ALA A 1 92 ? 13.565 -4.391 -12.164 1.00 97.56 92 ALA A N 1
ATOM 747 C CA . ALA A 1 92 ? 14.386 -4.887 -11.063 1.00 97.56 92 ALA A CA 1
ATOM 748 C C . ALA A 1 92 ? 13.565 -5.097 -9.778 1.00 97.56 92 ALA A C 1
ATOM 750 O O . ALA A 1 92 ? 13.682 -6.134 -9.129 1.00 97.56 92 ALA A O 1
ATOM 751 N N . MET A 1 93 ? 12.699 -4.142 -9.428 1.00 98.12 93 MET A N 1
ATOM 752 C CA . MET A 1 93 ? 11.900 -4.209 -8.202 1.00 98.12 93 MET A CA 1
ATOM 753 C C . MET A 1 93 ? 10.756 -5.228 -8.273 1.00 98.12 93 MET A C 1
ATOM 755 O O . MET A 1 93 ? 10.501 -5.911 -7.284 1.00 98.12 93 MET A O 1
ATOM 759 N N . LEU A 1 94 ? 10.082 -5.379 -9.419 1.00 98.25 94 LEU A N 1
ATOM 760 C CA . LEU A 1 94 ? 9.054 -6.412 -9.602 1.00 98.25 94 LEU A CA 1
ATOM 761 C C . LEU A 1 94 ? 9.671 -7.812 -9.566 1.00 98.25 94 LEU A C 1
ATOM 763 O O . LEU A 1 94 ? 9.104 -8.716 -8.956 1.00 98.25 94 LEU A O 1
ATOM 767 N N . ASP A 1 95 ? 10.853 -7.986 -10.158 1.00 98.12 95 ASP A N 1
ATOM 768 C CA . ASP A 1 95 ? 11.590 -9.245 -10.079 1.00 98.12 95 ASP A CA 1
ATOM 769 C C . ASP A 1 95 ? 11.971 -9.580 -8.627 1.00 98.12 95 ASP A C 1
ATOM 771 O O . ASP A 1 95 ? 11.700 -10.683 -8.148 1.00 98.12 95 ASP A O 1
ATOM 775 N N . ALA A 1 96 ? 12.491 -8.595 -7.888 1.00 98.31 96 ALA A N 1
ATOM 776 C CA . ALA A 1 96 ? 12.807 -8.730 -6.470 1.00 98.31 96 ALA A CA 1
ATOM 777 C C . ALA A 1 96 ? 11.566 -9.022 -5.607 1.00 98.31 96 ALA A C 1
ATOM 779 O O . ALA A 1 96 ? 11.632 -9.840 -4.685 1.00 98.31 96 ALA A O 1
ATOM 780 N N . PHE A 1 97 ? 10.419 -8.406 -5.916 1.00 98.44 97 PHE A N 1
ATOM 781 C CA . PHE A 1 97 ? 9.167 -8.588 -5.178 1.00 98.44 97 PHE A CA 1
ATOM 782 C C . PHE A 1 97 ? 8.692 -10.047 -5.157 1.00 98.44 97 PHE A C 1
ATOM 784 O O . PHE A 1 97 ? 8.104 -10.471 -4.162 1.00 98.44 97 PHE A O 1
ATOM 791 N N . LYS A 1 98 ? 9.015 -10.849 -6.184 1.00 97.81 98 LYS A N 1
ATOM 792 C CA . LYS A 1 98 ? 8.694 -12.292 -6.227 1.00 97.81 98 LYS A CA 1
ATOM 793 C C . LYS A 1 98 ? 9.259 -13.076 -5.039 1.00 97.81 98 LYS A C 1
ATOM 795 O O . LYS A 1 98 ? 8.730 -14.125 -4.695 1.00 97.81 98 LYS A O 1
ATOM 800 N N . SER A 1 99 ? 10.333 -12.580 -4.425 1.00 97.81 99 SER A N 1
ATOM 801 C CA . SER A 1 99 ? 10.960 -13.212 -3.257 1.00 97.81 99 SER A CA 1
ATOM 802 C C . SER A 1 99 ? 10.301 -12.844 -1.920 1.00 97.81 99 SER A C 1
ATOM 804 O O . SER A 1 99 ? 10.702 -13.349 -0.874 1.00 97.81 99 SER A O 1
ATOM 806 N N . THR A 1 100 ? 9.304 -11.954 -1.928 1.00 98.56 100 THR A N 1
ATOM 807 C CA . THR A 1 100 ? 8.652 -11.450 -0.714 1.00 98.56 100 THR A CA 1
ATOM 808 C C . THR A 1 100 ? 7.454 -12.315 -0.319 1.00 98.56 100 THR A C 1
ATOM 810 O O . THR A 1 100 ? 6.814 -12.913 -1.187 1.00 98.56 100 THR A O 1
ATOM 813 N N . PRO A 1 101 ? 7.066 -12.340 0.970 1.00 98.06 101 PRO A N 1
ATOM 814 C CA . PRO A 1 101 ? 5.892 -13.095 1.413 1.00 98.06 101 PRO A CA 1
ATOM 815 C C . PRO A 1 101 ? 4.560 -12.537 0.876 1.00 98.06 101 PRO A C 1
ATOM 817 O O . PRO A 1 101 ? 3.538 -13.204 0.985 1.00 98.06 101 PRO A O 1
ATOM 820 N N . ALA A 1 102 ? 4.559 -11.337 0.286 1.00 98.31 102 ALA A N 1
ATOM 821 C CA . ALA A 1 102 ? 3.377 -10.746 -0.336 1.00 98.31 102 ALA A CA 1
ATOM 822 C C . ALA A 1 102 ? 3.148 -11.211 -1.787 1.00 98.31 102 ALA A C 1
ATOM 824 O O . ALA A 1 102 ? 2.093 -10.937 -2.371 1.00 98.31 102 ALA A O 1
ATOM 825 N N . PHE A 1 103 ? 4.120 -11.893 -2.403 1.00 98.50 103 PHE A N 1
ATOM 826 C CA . PHE A 1 103 ? 3.981 -12.355 -3.779 1.00 98.50 103 PHE A CA 1
ATOM 827 C C . PHE A 1 103 ? 2.858 -13.391 -3.919 1.00 98.50 103 PHE A C 1
ATOM 829 O O . PHE A 1 103 ? 2.680 -14.293 -3.103 1.00 98.50 103 PHE A O 1
ATOM 836 N N . GLY A 1 104 ? 2.066 -13.241 -4.978 1.00 97.44 104 GLY A N 1
ATOM 837 C CA . GLY A 1 104 ? 0.886 -14.049 -5.250 1.00 97.44 104 GLY A CA 1
ATOM 838 C C . GLY A 1 104 ? -0.349 -13.688 -4.420 1.00 97.44 104 GLY A C 1
ATOM 839 O O . GLY A 1 104 ? -1.417 -14.222 -4.703 1.00 97.44 104 GLY A O 1
ATOM 840 N N . LEU A 1 105 ? -0.281 -12.786 -3.440 1.00 98.06 105 LEU A N 1
ATOM 841 C CA . LEU A 1 105 ? -1.471 -12.362 -2.698 1.00 98.06 105 LEU A CA 1
ATOM 842 C C . LEU A 1 105 ? -2.325 -11.377 -3.506 1.00 98.06 105 LEU A C 1
ATOM 844 O O . LEU A 1 105 ? -1.825 -10.601 -4.318 1.00 98.06 105 LEU A 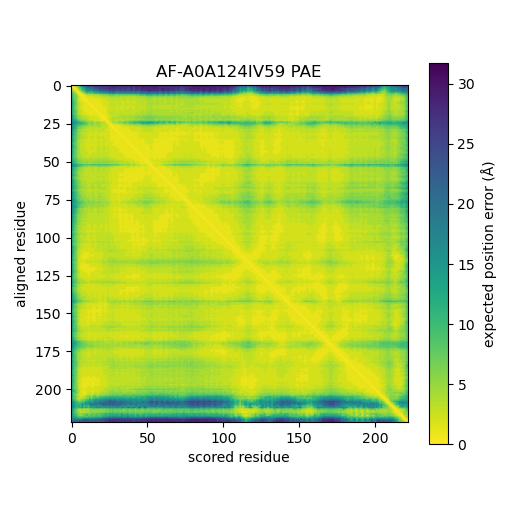O 1
ATOM 848 N N . LEU A 1 106 ? -3.638 -11.394 -3.280 1.00 96.56 106 LEU A N 1
ATOM 849 C CA . LEU A 1 106 ? -4.552 -10.435 -3.900 1.00 96.56 106 LEU A CA 1
ATOM 850 C C . LEU A 1 106 ? -4.791 -9.255 -2.961 1.00 96.56 106 LEU A C 1
ATOM 852 O O . LEU A 1 106 ? -4.888 -9.428 -1.745 1.00 96.56 106 LEU A O 1
ATOM 856 N N . ARG A 1 107 ? -4.923 -8.058 -3.540 1.00 96.75 107 ARG A N 1
ATOM 857 C CA . ARG A 1 107 ? -5.303 -6.864 -2.786 1.00 96.75 107 ARG A CA 1
ATOM 858 C C . ARG A 1 107 ? -6.691 -7.072 -2.168 1.00 96.75 107 ARG A C 1
ATOM 860 O O . ARG A 1 107 ? -7.624 -7.416 -2.904 1.00 96.75 107 ARG A O 1
ATOM 867 N N . PRO A 1 108 ? -6.860 -6.890 -0.846 1.00 95.50 108 PRO A N 1
ATOM 868 C CA . PRO A 1 108 ? -8.163 -7.042 -0.217 1.00 95.50 108 PRO A CA 1
ATOM 869 C C . PRO A 1 108 ? -9.109 -5.927 -0.661 1.00 95.50 108 PRO A C 1
ATOM 871 O O . PRO A 1 108 ? -8.687 -4.868 -1.128 1.00 95.50 108 PRO A O 1
ATOM 874 N N . LYS A 1 109 ? -10.414 -6.131 -0.474 1.00 93.06 109 LYS A N 1
ATOM 875 C CA . LYS A 1 109 ? -11.374 -5.027 -0.583 1.00 93.06 109 LYS A CA 1
ATOM 876 C C . LYS A 1 109 ? -11.073 -3.988 0.499 1.00 93.06 109 LYS A C 1
ATOM 878 O O . LYS A 1 109 ? -10.740 -4.356 1.626 1.00 93.06 109 LYS A O 1
ATOM 883 N N . THR A 1 110 ? -11.237 -2.712 0.162 1.00 93.62 110 THR A N 1
ATOM 884 C CA . THR A 1 110 ? -11.219 -1.615 1.136 1.00 93.62 110 THR A CA 1
ATOM 885 C C . THR A 1 110 ? -12.179 -1.928 2.281 1.00 93.62 110 THR A C 1
ATOM 887 O O . THR A 1 110 ? -13.238 -2.515 2.055 1.00 93.62 110 THR A O 1
ATOM 890 N N . ARG A 1 111 ? -11.803 -1.567 3.507 1.00 94.44 111 ARG A N 1
ATOM 891 C CA . ARG A 1 111 ? -12.656 -1.657 4.696 1.00 94.44 111 ARG A CA 1
ATOM 892 C C . ARG A 1 111 ? -12.934 -0.261 5.232 1.00 94.44 111 ARG A C 1
ATOM 894 O O . ARG A 1 111 ? -12.110 0.637 5.063 1.00 94.44 111 ARG A O 1
ATOM 901 N N . LEU A 1 112 ? -14.084 -0.097 5.875 1.00 94.56 112 LEU A N 1
ATOM 902 C CA . LEU A 1 112 ? -14.446 1.128 6.578 1.00 94.56 112 LEU A CA 1
ATOM 903 C C . LEU A 1 112 ? -14.343 0.887 8.084 1.00 94.56 112 LEU A C 1
ATOM 905 O O . LEU A 1 112 ? -15.012 0.005 8.622 1.00 94.56 112 LEU A O 1
ATOM 909 N N . VAL A 1 113 ? -13.517 1.674 8.762 1.00 94.94 113 VAL A N 1
ATOM 910 C CA . VAL A 1 113 ? -13.419 1.691 10.222 1.00 94.94 113 VAL A CA 1
ATOM 911 C C . VAL A 1 113 ? -14.293 2.818 10.748 1.00 94.94 113 VAL A C 1
ATOM 913 O O . VAL A 1 113 ? -13.985 3.983 10.527 1.00 94.94 113 VAL A O 1
ATOM 916 N N . VAL A 1 114 ? -15.379 2.481 11.430 1.00 93.69 114 VAL A N 1
ATOM 917 C CA . VAL A 1 114 ? -16.317 3.436 12.020 1.00 93.69 114 VAL A CA 1
ATOM 918 C C . VAL A 1 114 ? -15.961 3.664 13.481 1.00 93.69 114 VAL A C 1
ATOM 920 O O . VAL A 1 114 ? -15.838 2.710 14.247 1.00 93.69 114 VAL A O 1
ATOM 923 N N . ILE A 1 115 ? -15.828 4.929 13.863 1.00 93.94 115 ILE A N 1
ATOM 924 C CA . ILE A 1 115 ? -15.472 5.369 15.210 1.00 93.94 115 ILE A CA 1
ATOM 925 C C . ILE A 1 115 ? -16.612 6.243 15.735 1.00 93.94 115 ILE A C 1
ATOM 927 O O . ILE A 1 115 ? -16.981 7.242 15.108 1.00 93.94 115 ILE A O 1
ATOM 931 N N . ASP A 1 116 ? -17.191 5.829 16.862 1.00 92.06 116 ASP A N 1
ATOM 932 C CA . ASP A 1 116 ? -18.307 6.489 17.560 1.00 92.06 116 ASP A CA 1
ATOM 933 C C . ASP A 1 116 ? -19.561 6.725 16.700 1.00 92.06 116 ASP A C 1
ATOM 935 O O . ASP A 1 116 ? -20.385 7.574 17.020 1.00 92.06 116 ASP A O 1
ATOM 939 N N . ASP A 1 117 ? -19.712 5.997 15.589 1.00 89.75 117 ASP A N 1
ATOM 940 C CA . ASP A 1 117 ? -20.736 6.236 14.558 1.00 89.75 117 ASP A CA 1
ATOM 941 C C . ASP A 1 117 ? -20.712 7.654 13.943 1.00 89.75 117 ASP A C 1
ATOM 943 O O . ASP A 1 117 ? -21.644 8.043 13.237 1.00 89.75 117 ASP A O 1
ATOM 947 N N . LEU A 1 118 ? -19.640 8.418 14.176 1.00 91.44 118 LEU A N 1
ATOM 948 C CA . LEU A 1 118 ? -19.472 9.799 13.710 1.00 91.44 118 LEU A CA 1
ATOM 949 C C . LEU A 1 118 ? -18.505 9.895 12.532 1.00 91.44 118 LEU A C 1
ATOM 951 O O . LEU A 1 118 ? -18.702 10.707 11.623 1.00 91.44 118 LEU A O 1
ATOM 955 N N . VAL A 1 119 ? -17.458 9.071 12.561 1.00 93.69 119 VAL A N 1
ATOM 956 C CA . VAL A 1 119 ? -16.340 9.132 11.622 1.00 93.69 119 VAL A CA 1
ATOM 957 C C . VAL A 1 119 ? -16.069 7.762 11.019 1.00 93.69 119 VAL A C 1
ATOM 959 O O . VAL A 1 119 ? -16.107 6.754 11.720 1.00 93.69 119 VAL A O 1
ATOM 962 N N . GLY A 1 120 ? -15.758 7.737 9.724 1.00 94.06 120 GLY A N 1
ATOM 963 C CA . GLY A 1 120 ? -15.370 6.540 8.990 1.00 94.06 120 GLY A CA 1
ATOM 964 C C . GLY A 1 120 ? -14.004 6.685 8.315 1.00 94.06 120 GLY A C 1
ATOM 965 O O . GLY A 1 120 ? -13.794 7.591 7.514 1.00 94.06 120 GLY A O 1
ATOM 966 N N . VAL A 1 121 ? -13.074 5.772 8.589 1.00 95.69 121 VAL A N 1
ATOM 967 C CA . VAL A 1 121 ? -11.745 5.745 7.960 1.00 95.69 121 VAL A CA 1
ATOM 968 C C . VAL A 1 121 ? -11.673 4.614 6.944 1.00 95.69 121 VAL A C 1
ATOM 970 O O . VAL A 1 121 ? -11.813 3.443 7.304 1.00 95.69 121 VAL A O 1
ATOM 973 N N . TYR A 1 122 ? -11.432 4.941 5.675 1.00 95.56 122 TYR A N 1
ATOM 974 C CA . TYR A 1 122 ? -11.178 3.926 4.654 1.00 95.56 122 TYR A CA 1
ATOM 975 C C . TYR A 1 122 ? -9.737 3.427 4.751 1.00 95.56 122 TYR A C 1
ATOM 977 O O . TYR A 1 122 ? -8.785 4.207 4.645 1.00 95.56 122 TYR A O 1
ATOM 985 N N . VAL A 1 123 ? -9.586 2.114 4.919 1.00 96.12 123 VAL A N 1
ATOM 986 C CA . VAL A 1 123 ? -8.294 1.429 5.033 1.00 96.12 123 VAL A CA 1
ATOM 987 C C . VAL A 1 123 ? -8.207 0.280 4.034 1.00 96.12 123 VAL A C 1
ATOM 989 O O . VAL A 1 123 ? -9.147 -0.500 3.858 1.00 96.12 123 VAL A O 1
ATOM 992 N N . GLN A 1 124 ? -7.065 0.170 3.367 1.00 96.19 124 GLN A N 1
ATOM 993 C CA . GLN A 1 124 ? -6.778 -0.900 2.421 1.00 96.19 124 GLN A CA 1
ATOM 994 C C . GLN A 1 124 ? -5.261 -1.091 2.369 1.00 96.19 124 GLN A C 1
ATOM 996 O O . GLN A 1 124 ? -4.589 -0.248 1.781 1.00 96.19 124 GLN A O 1
ATOM 1001 N N . PRO A 1 125 ? -4.719 -2.150 2.989 1.00 97.44 125 PRO A N 1
ATOM 1002 C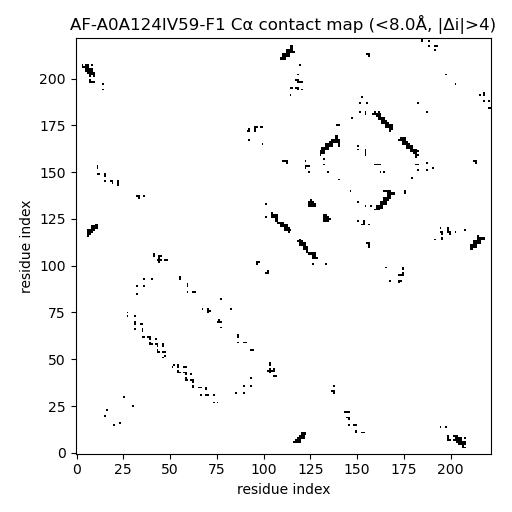 CA . PRO A 1 125 ? -3.325 -2.497 2.773 1.00 97.44 125 PRO A CA 1
ATOM 1003 C C . PRO A 1 125 ? -3.121 -3.024 1.353 1.00 97.44 125 PRO A C 1
ATOM 1005 O O . PRO A 1 125 ? -4.086 -3.431 0.690 1.00 97.44 125 PRO A O 1
ATOM 1008 N N . ASP A 1 126 ? -1.866 -3.095 0.917 1.00 98.25 126 ASP A N 1
ATOM 1009 C CA . ASP A 1 126 ? -1.546 -3.649 -0.396 1.00 98.25 126 ASP A CA 1
ATOM 1010 C C . ASP A 1 126 ? -2.006 -5.094 -0.554 1.00 98.25 126 ASP A C 1
ATOM 1012 O O . ASP A 1 126 ? -2.651 -5.414 -1.558 1.00 98.25 126 ASP A O 1
ATOM 1016 N N . PHE A 1 127 ? -1.743 -5.941 0.449 1.00 98.56 127 PHE A N 1
ATOM 1017 C CA . PHE A 1 127 ? -2.176 -7.339 0.463 1.00 98.56 127 PHE A CA 1
ATOM 1018 C C . PHE A 1 127 ? -2.593 -7.823 1.856 1.00 98.56 127 PHE A C 1
ATOM 1020 O O . PHE A 1 127 ? -2.239 -7.239 2.880 1.00 98.56 127 PHE A O 1
ATOM 1027 N N . TYR A 1 128 ? -3.360 -8.915 1.887 1.00 97.69 128 TYR A N 1
ATOM 1028 C CA . TYR A 1 128 ? -3.815 -9.569 3.112 1.00 97.69 128 TYR A CA 1
ATOM 1029 C C . TYR A 1 128 ? -4.053 -11.061 2.859 1.00 97.69 128 TYR A C 1
ATOM 1031 O O . TYR A 1 128 ? -4.711 -11.416 1.879 1.00 97.69 128 TYR A O 1
ATOM 1039 N N . ASP A 1 129 ? -3.536 -11.926 3.730 1.00 96.62 129 ASP A N 1
ATOM 1040 C CA . ASP A 1 129 ? -3.664 -13.391 3.614 1.00 96.62 129 ASP A CA 1
ATOM 1041 C C . ASP A 1 129 ? -4.751 -13.999 4.527 1.00 96.62 129 ASP A C 1
ATOM 1043 O O . ASP A 1 129 ? -5.012 -15.197 4.451 1.00 96.62 129 ASP A O 1
ATOM 1047 N N . GLY A 1 130 ? -5.414 -13.183 5.357 1.00 94.62 130 GLY A N 1
ATOM 1048 C CA . GLY A 1 130 ? -6.360 -13.640 6.384 1.00 94.62 130 GLY A CA 1
ATOM 1049 C C . GLY A 1 130 ? -5.848 -13.485 7.821 1.00 94.62 130 GLY A C 1
ATOM 1050 O O . GLY A 1 130 ? -6.654 -13.447 8.746 1.00 94.62 130 GLY A O 1
ATOM 1051 N N . GLU A 1 131 ? -4.541 -13.313 8.011 1.00 96.06 131 GLU A N 1
ATOM 1052 C CA . GLU A 1 131 ? -3.888 -13.155 9.320 1.00 96.06 131 GLU A CA 1
ATOM 1053 C C . GLU A 1 131 ? -2.905 -11.970 9.337 1.00 96.06 131 GLU A C 1
ATOM 1055 O O . GLU A 1 131 ? -2.762 -11.275 10.340 1.00 96.06 131 GLU A O 1
ATOM 1060 N N . THR A 1 132 ? -2.241 -11.714 8.214 1.00 98.19 132 THR A N 1
ATOM 1061 C CA . THR A 1 132 ? -1.143 -10.767 8.054 1.00 98.19 132 THR A CA 1
ATOM 1062 C C . THR A 1 132 ? -1.496 -9.706 7.032 1.00 98.19 132 THR A C 1
ATOM 1064 O O . THR A 1 132 ? -1.869 -10.006 5.896 1.00 98.19 132 THR A O 1
ATOM 1067 N N . ILE A 1 133 ? -1.326 -8.446 7.418 1.00 98.38 133 ILE A N 1
ATOM 1068 C CA . ILE A 1 133 ? -1.324 -7.315 6.493 1.00 98.38 133 ILE A CA 1
ATOM 1069 C C . ILE A 1 133 ? 0.054 -7.199 5.838 1.00 98.38 133 ILE A C 1
ATOM 1071 O O . ILE A 1 133 ? 1.070 -7.296 6.521 1.00 98.38 133 ILE A O 1
ATOM 1075 N N . TYR A 1 134 ? 0.097 -6.904 4.542 1.00 98.62 134 TYR A N 1
ATOM 1076 C CA . TYR A 1 134 ? 1.328 -6.558 3.840 1.00 98.62 134 TYR A CA 1
ATOM 1077 C C . TYR A 1 134 ? 1.205 -5.169 3.237 1.00 98.62 134 TYR A C 1
ATOM 1079 O O . TYR A 1 134 ? 0.233 -4.886 2.537 1.00 98.62 134 TYR A O 1
ATOM 1087 N N . GLU A 1 135 ? 2.211 -4.340 3.484 1.00 98.38 135 GLU A N 1
ATOM 1088 C CA . GLU A 1 135 ? 2.333 -3.002 2.913 1.00 98.38 135 GLU A CA 1
ATOM 1089 C C . GLU A 1 135 ? 3.665 -2.889 2.178 1.00 98.38 135 GLU A C 1
ATOM 1091 O O . GLU A 1 135 ? 4.701 -3.281 2.717 1.00 98.38 135 GLU A O 1
ATOM 1096 N N . VAL A 1 136 ? 3.654 -2.356 0.960 1.00 98.25 136 VAL A N 1
ATOM 1097 C CA . VAL A 1 136 ? 4.819 -2.288 0.081 1.00 98.25 136 VAL A CA 1
ATOM 1098 C C . VAL A 1 136 ? 5.168 -0.836 -0.219 1.00 98.25 136 VAL A C 1
ATOM 1100 O O . VAL A 1 136 ? 4.336 -0.026 -0.616 1.00 98.25 136 VAL A O 1
ATOM 1103 N N . LYS A 1 137 ? 6.443 -0.487 -0.055 1.00 96.88 137 LYS A N 1
ATOM 1104 C CA . LYS A 1 137 ? 7.005 0.827 -0.376 1.00 96.88 137 LYS A CA 1
ATOM 1105 C C . LYS A 1 137 ? 8.089 0.686 -1.423 1.00 96.88 137 LYS A C 1
ATOM 1107 O O . LYS A 1 137 ? 8.815 -0.294 -1.443 1.00 96.88 137 LYS A O 1
ATOM 1112 N N . THR A 1 138 ? 8.249 1.689 -2.276 1.00 95.75 138 THR A N 1
ATOM 1113 C CA . THR A 1 138 ? 9.274 1.696 -3.333 1.00 95.75 138 THR A CA 1
ATOM 1114 C C . THR A 1 138 ? 10.662 2.150 -2.860 1.00 95.75 138 THR A C 1
ATOM 1116 O O . THR A 1 138 ? 11.564 2.360 -3.676 1.00 95.75 138 THR A O 1
ATOM 1119 N N . PHE A 1 139 ? 10.833 2.326 -1.550 1.00 94.94 139 PHE A N 1
ATOM 1120 C CA . PHE A 1 139 ? 12.017 2.872 -0.890 1.00 94.94 139 PHE A CA 1
ATOM 1121 C C . PHE A 1 139 ? 12.328 2.083 0.392 1.00 94.94 139 PHE A C 1
ATOM 1123 O O . PHE A 1 139 ? 11.562 1.200 0.781 1.00 94.94 139 PHE A O 1
ATOM 1130 N N . ASP A 1 140 ? 13.450 2.394 1.044 1.00 95.38 140 ASP A N 1
ATOM 1131 C CA . ASP A 1 140 ? 13.838 1.792 2.323 1.00 95.38 140 ASP A CA 1
ATOM 1132 C C . ASP A 1 140 ? 12.957 2.326 3.469 1.00 95.38 140 ASP A C 1
ATOM 1134 O O . ASP A 1 140 ? 13.032 3.512 3.793 1.00 95.38 140 ASP A O 1
ATOM 1138 N N . PRO A 1 141 ? 12.133 1.483 4.113 1.00 94.38 141 PRO A N 1
ATOM 1139 C CA . PRO A 1 141 ? 11.185 1.941 5.116 1.00 94.38 141 PRO A CA 1
ATOM 1140 C C . PRO A 1 141 ? 11.815 2.123 6.506 1.00 94.38 141 PRO A C 1
ATOM 1142 O O . PRO A 1 141 ? 11.133 2.541 7.447 1.00 94.38 141 PRO A O 1
ATOM 1145 N N . ARG A 1 142 ? 13.095 1.775 6.690 1.00 94.56 142 ARG A N 1
ATOM 1146 C CA . ARG A 1 142 ? 13.766 1.878 7.991 1.00 94.56 142 ARG A CA 1
ATOM 1147 C C . ARG A 1 142 ? 13.889 3.344 8.402 1.00 94.56 142 ARG A C 1
ATOM 1149 O O . ARG A 1 142 ? 14.419 4.167 7.669 1.00 94.56 142 ARG A O 1
ATOM 1156 N N . GLY A 1 143 ? 13.415 3.655 9.608 1.00 88.75 143 GLY A N 1
ATOM 1157 C CA . GLY A 1 143 ? 13.465 5.011 10.164 1.00 88.75 143 GLY A CA 1
ATOM 1158 C C . GLY A 1 143 ? 12.377 5.964 9.657 1.00 88.75 143 GLY A C 1
ATOM 1159 O O . GLY A 1 143 ? 12.394 7.126 10.041 1.00 88.75 143 GLY A O 1
ATOM 1160 N N . VAL A 1 144 ? 11.424 5.489 8.846 1.00 91.88 144 VAL A N 1
ATOM 1161 C CA . VAL A 1 144 ? 10.311 6.304 8.336 1.00 91.88 144 VAL A CA 1
ATOM 1162 C C . VAL A 1 144 ? 9.061 6.057 9.185 1.00 91.88 144 VAL A C 1
ATOM 1164 O O . VAL A 1 144 ? 8.477 4.967 9.151 1.00 91.88 144 VAL A O 1
ATOM 1167 N N . ASN A 1 145 ? 8.652 7.040 9.989 1.00 94.19 145 ASN A N 1
ATOM 1168 C CA . ASN A 1 145 ? 7.625 6.837 11.013 1.00 94.19 145 ASN A CA 1
ATOM 1169 C C . ASN A 1 145 ? 6.221 6.781 10.421 1.00 94.19 145 ASN A C 1
ATOM 1171 O O . ASN A 1 145 ? 5.416 5.953 10.861 1.00 94.19 145 ASN A O 1
ATOM 1175 N N . TYR A 1 146 ? 5.939 7.588 9.392 1.00 95.06 146 TYR A N 1
ATOM 1176 C CA . TYR A 1 146 ? 4.614 7.628 8.769 1.00 95.06 146 TYR A CA 1
ATOM 1177 C C . TYR A 1 146 ? 4.182 6.257 8.245 1.00 95.06 146 TYR A C 1
ATOM 1179 O O . TYR A 1 146 ? 2.998 5.927 8.264 1.00 95.06 146 TYR A O 1
ATOM 1187 N N . VAL A 1 147 ? 5.136 5.431 7.804 1.00 94.31 147 VAL A N 1
ATOM 1188 C CA . VAL A 1 147 ? 4.842 4.105 7.259 1.00 94.31 147 VAL A CA 1
ATOM 1189 C C . VAL A 1 147 ? 4.379 3.159 8.366 1.00 94.31 147 VAL A C 1
ATOM 1191 O O . VAL A 1 147 ? 3.389 2.449 8.201 1.00 94.31 147 VAL A O 1
ATOM 1194 N N . LYS A 1 148 ? 5.037 3.191 9.532 1.00 95.12 148 LYS A N 1
ATOM 1195 C CA . LYS A 1 148 ? 4.591 2.428 10.708 1.00 95.12 148 LYS A CA 1
ATOM 1196 C C . LYS A 1 148 ? 3.226 2.912 11.189 1.00 95.12 148 LYS A C 1
ATOM 1198 O O . LYS A 1 148 ? 2.367 2.094 11.505 1.00 95.12 148 LYS A O 1
ATOM 1203 N N . TYR A 1 149 ? 3.020 4.228 11.216 1.00 96.81 149 TYR A N 1
ATOM 1204 C CA . TYR A 1 149 ? 1.741 4.826 11.586 1.00 96.81 149 TYR A CA 1
ATOM 1205 C C . TYR A 1 149 ? 0.612 4.379 10.646 1.00 96.81 149 TYR A C 1
ATOM 1207 O O . TYR A 1 149 ? -0.430 3.918 11.105 1.00 96.81 149 TYR A O 1
ATOM 1215 N N . GLN A 1 150 ? 0.838 4.445 9.330 1.00 96.75 150 GLN A N 1
ATOM 1216 C CA . GLN A 1 150 ? -0.114 4.004 8.311 1.00 96.75 150 GLN A CA 1
ATOM 1217 C C . GLN A 1 150 ? -0.504 2.535 8.498 1.00 96.75 150 GLN A C 1
ATOM 1219 O O . GLN A 1 150 ? -1.688 2.204 8.472 1.00 96.75 150 GLN A O 1
ATOM 1224 N N . VAL A 1 151 ? 0.475 1.660 8.731 1.00 96.56 151 VAL A N 1
ATOM 1225 C CA . VAL A 1 151 ? 0.220 0.235 8.961 1.00 96.56 151 VAL A CA 1
ATOM 1226 C C . VAL A 1 151 ? -0.611 0.012 10.228 1.00 96.56 151 VAL A C 1
ATOM 1228 O O . VAL A 1 151 ? -1.577 -0.750 10.189 1.00 96.56 151 VAL A O 1
ATOM 1231 N N . LYS A 1 152 ? -0.312 0.711 11.331 1.00 96.69 152 LYS A N 1
ATOM 1232 C CA .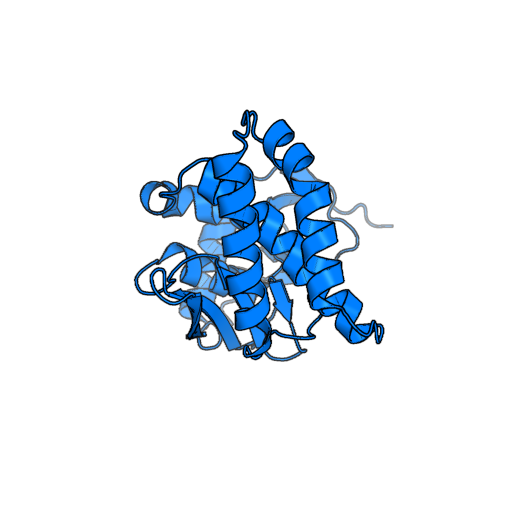 LYS A 1 152 ? -1.133 0.626 12.551 1.00 96.69 152 LYS A CA 1
ATOM 1233 C C . LYS A 1 152 ? -2.561 1.133 12.328 1.00 96.69 152 LYS A C 1
ATOM 1235 O O . LYS A 1 152 ? -3.511 0.537 12.830 1.00 96.69 152 LYS A O 1
ATOM 1240 N N . LEU A 1 153 ? -2.735 2.178 11.518 1.00 96.69 153 LEU A N 1
ATOM 1241 C CA . LEU A 1 153 ? -4.059 2.655 11.117 1.00 96.69 153 LEU A CA 1
ATOM 1242 C C . LEU A 1 153 ? -4.814 1.588 10.305 1.00 96.69 153 LEU A C 1
ATOM 1244 O O . LEU A 1 153 ? -6.010 1.390 10.511 1.00 96.69 153 LEU A O 1
ATOM 1248 N N . PHE A 1 154 ? -4.124 0.840 9.438 1.00 97.44 154 PHE A N 1
ATOM 1249 C CA . PHE A 1 154 ? -4.717 -0.300 8.736 1.00 97.44 154 PHE A CA 1
ATOM 1250 C C . PHE A 1 154 ? -5.098 -1.437 9.682 1.00 97.44 154 PHE A C 1
ATOM 1252 O O . PHE A 1 154 ? -6.156 -2.027 9.486 1.00 97.44 154 PHE A O 1
ATOM 1259 N N . GLN A 1 155 ? -4.325 -1.712 10.737 1.00 97.19 155 GLN A N 1
ATOM 1260 C CA . GLN A 1 155 ? -4.669 -2.742 11.729 1.00 97.19 155 GLN A CA 1
ATOM 1261 C C . GLN A 1 155 ? -6.015 -2.480 12.434 1.00 97.19 155 GLN A C 1
ATOM 1263 O O . GLN A 1 155 ? -6.662 -3.439 12.850 1.00 97.19 155 GLN A O 1
ATOM 1268 N N . LEU A 1 156 ? -6.521 -1.237 12.473 1.00 96.44 156 LEU A N 1
ATOM 1269 C CA . LEU A 1 156 ? -7.903 -0.965 12.910 1.00 96.44 156 LEU A CA 1
ATOM 1270 C C . LEU A 1 156 ? -8.955 -1.623 11.993 1.00 96.44 156 LEU A C 1
ATOM 1272 O O . LEU A 1 156 ? -10.020 -2.037 12.434 1.00 96.44 156 LEU A O 1
ATOM 1276 N N . GLY A 1 157 ? -8.683 -1.752 10.694 1.00 95.75 157 GLY A N 1
ATOM 1277 C CA . GLY A 1 157 ? -9.562 -2.470 9.763 1.00 95.75 157 GLY A CA 1
ATOM 1278 C C . GLY A 1 157 ? -9.386 -3.985 9.789 1.00 95.75 157 GLY A C 1
ATOM 1279 O O . GLY A 1 157 ? -10.214 -4.707 9.227 1.00 95.75 157 GLY A O 1
ATOM 1280 N N . TYR A 1 158 ? -8.317 -4.476 10.412 1.00 95.88 158 TYR A N 1
ATOM 1281 C CA . TYR A 1 158 ? -7.903 -5.878 10.405 1.00 95.88 158 TYR A CA 1
ATOM 1282 C C . TYR A 1 158 ? -7.474 -6.296 11.825 1.00 95.88 158 TYR A C 1
ATOM 1284 O O . TYR A 1 158 ? -6.285 -6.505 12.081 1.00 95.88 158 TYR A O 1
ATOM 1292 N N . PRO A 1 159 ? -8.430 -6.394 12.772 1.00 93.56 159 PRO A N 1
ATOM 1293 C CA . PRO A 1 159 ? -8.119 -6.613 14.182 1.00 93.56 159 PRO A CA 1
ATOM 1294 C C . PRO A 1 159 ? -7.309 -7.892 14.413 1.00 93.56 159 PRO A C 1
ATOM 1296 O O . PRO A 1 159 ? -7.574 -8.921 13.794 1.00 93.56 159 PRO A O 1
ATOM 1299 N N . GLY A 1 160 ? -6.317 -7.818 15.301 1.00 94.75 160 GLY A N 1
ATOM 1300 C CA . GLY A 1 160 ? -5.439 -8.944 15.643 1.00 94.75 160 GLY A CA 1
ATOM 1301 C C . GLY A 1 160 ? -4.399 -9.303 14.578 1.00 94.75 160 GLY A C 1
ATOM 1302 O O . GLY A 1 160 ? -3.555 -10.157 14.832 1.00 94.75 160 GLY A O 1
ATOM 1303 N N . SER A 1 161 ? -4.414 -8.654 13.410 1.00 97.12 161 SER A N 1
ATOM 1304 C CA . SER A 1 161 ? -3.452 -8.958 12.351 1.00 97.12 161 SER A CA 1
ATOM 1305 C C . SER A 1 161 ? -2.069 -8.403 12.687 1.00 97.12 161 SER A C 1
ATOM 1307 O O . SER A 1 161 ? -1.928 -7.223 13.025 1.00 97.12 161 SER A O 1
ATOM 1309 N N . LYS A 1 162 ? -1.030 -9.226 12.524 1.00 97.38 162 LYS A N 1
ATOM 1310 C CA . LYS A 1 162 ? 0.348 -8.727 12.396 1.00 97.38 162 LYS A CA 1
ATOM 1311 C C . LYS A 1 162 ? 0.500 -8.014 11.052 1.00 97.38 162 LYS A C 1
ATOM 1313 O O . LYS A 1 162 ? -0.331 -8.184 10.154 1.00 97.38 162 LYS A O 1
ATOM 1318 N N . ALA A 1 163 ? 1.558 -7.234 10.889 1.00 98.00 163 ALA A N 1
ATOM 1319 C CA . ALA A 1 163 ? 1.842 -6.594 9.616 1.00 98.00 163 ALA A CA 1
ATOM 1320 C C . ALA A 1 163 ? 3.293 -6.787 9.179 1.00 98.00 163 ALA A C 1
ATOM 1322 O O . ALA A 1 163 ? 4.215 -6.820 9.990 1.00 98.00 163 ALA A O 1
ATOM 1323 N N . 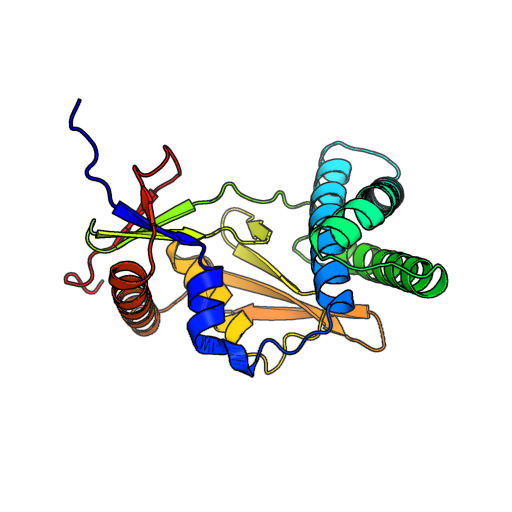ILE A 1 164 ? 3.485 -6.912 7.872 1.00 98.38 164 ILE A N 1
ATOM 1324 C CA . ILE A 1 164 ? 4.785 -7.003 7.228 1.00 98.38 164 ILE A CA 1
ATOM 1325 C C . ILE A 1 164 ? 4.930 -5.802 6.301 1.00 98.38 164 ILE A C 1
ATOM 1327 O O . ILE A 1 164 ? 4.191 -5.641 5.331 1.00 98.38 164 ILE A O 1
ATOM 1331 N N . LEU A 1 165 ? 5.910 -4.963 6.612 1.00 98.25 165 LEU A N 1
ATOM 1332 C CA . LEU A 1 165 ? 6.296 -3.833 5.793 1.00 98.25 165 LEU A CA 1
ATOM 1333 C C . LEU A 1 165 ? 7.456 -4.240 4.887 1.00 98.25 165 LEU A C 1
ATOM 1335 O O . LEU A 1 165 ? 8.522 -4.638 5.357 1.00 98.25 165 LEU A O 1
ATOM 1339 N N . ILE A 1 166 ? 7.233 -4.131 3.586 1.00 98.56 166 ILE A N 1
ATOM 1340 C CA . ILE A 1 166 ? 8.190 -4.461 2.539 1.00 98.56 166 ILE A CA 1
ATOM 1341 C C . ILE A 1 166 ? 8.645 -3.151 1.915 1.00 98.56 166 ILE A C 1
ATOM 1343 O O . ILE A 1 166 ? 7.832 -2.365 1.441 1.00 98.56 166 ILE A O 1
ATOM 1347 N N . GLY A 1 167 ? 9.945 -2.917 1.871 1.00 97.94 167 GLY A N 1
ATOM 1348 C CA . GLY A 1 167 ? 10.509 -1.900 0.995 1.00 97.94 167 GLY A CA 1
ATOM 1349 C C . GLY A 1 167 ? 11.725 -2.424 0.262 1.00 97.94 167 GLY A C 1
ATOM 1350 O O . GLY A 1 167 ? 11.956 -3.631 0.240 1.00 97.94 167 GLY A O 1
ATOM 1351 N N . PHE A 1 168 ? 12.494 -1.538 -0.362 1.00 97.19 168 PHE A N 1
ATOM 1352 C CA . PHE A 1 168 ? 13.601 -1.949 -1.223 1.00 97.19 168 PHE A CA 1
ATOM 1353 C C . PHE A 1 168 ? 14.832 -1.088 -0.984 1.00 97.19 168 PHE A C 1
ATOM 1355 O O . PHE A 1 168 ? 14.749 0.139 -0.900 1.00 97.19 168 PHE A O 1
ATOM 1362 N N . ASP A 1 169 ? 15.982 -1.748 -0.894 1.00 94.88 169 ASP A N 1
ATOM 1363 C CA . ASP A 1 169 ? 17.274 -1.085 -0.800 1.00 94.88 169 ASP A CA 1
ATOM 1364 C C . ASP A 1 169 ? 17.578 -0.305 -2.088 1.00 94.88 169 ASP A C 1
ATOM 1366 O O . ASP A 1 169 ? 17.480 -0.842 -3.192 1.00 94.88 169 ASP A O 1
ATOM 1370 N N . LYS A 1 170 ? 17.979 0.963 -1.955 1.00 88.50 170 LYS A N 1
ATOM 1371 C CA . LYS A 1 170 ? 18.167 1.866 -3.102 1.00 88.50 170 LYS A CA 1
ATOM 1372 C C . LYS A 1 170 ? 19.295 1.423 -4.040 1.00 88.50 170 LYS A C 1
ATOM 1374 O O . LYS A 1 170 ? 19.220 1.692 -5.236 1.00 88.50 170 LYS A O 1
ATOM 1379 N N . ALA A 1 171 ? 20.345 0.793 -3.513 1.00 90.00 171 ALA A N 1
ATOM 1380 C CA . ALA A 1 171 ? 21.516 0.416 -4.301 1.00 90.00 171 ALA A CA 1
ATOM 1381 C C . ALA A 1 171 ? 21.325 -0.931 -5.007 1.00 90.00 171 ALA A C 1
ATOM 1383 O O . ALA A 1 171 ? 21.800 -1.124 -6.123 1.00 90.00 171 ALA A O 1
ATOM 1384 N N . THR A 1 172 ? 20.637 -1.867 -4.355 1.00 91.62 172 THR A N 1
ATOM 1385 C CA . THR A 1 172 ? 20.566 -3.266 -4.797 1.00 91.62 172 THR A CA 1
ATOM 1386 C C . THR A 1 172 ? 19.182 -3.705 -5.262 1.00 91.62 172 THR A C 1
ATOM 1388 O O . THR A 1 172 ? 19.064 -4.781 -5.844 1.00 91.62 172 THR A O 1
ATOM 1391 N N . ASN A 1 173 ? 18.134 -2.914 -5.002 1.00 91.25 173 ASN A N 1
ATOM 1392 C CA . ASN A 1 173 ? 16.723 -3.288 -5.158 1.00 91.25 173 ASN A CA 1
ATOM 1393 C C . ASN A 1 173 ? 16.327 -4.559 -4.390 1.00 91.25 173 ASN A C 1
ATOM 1395 O O . ASN A 1 173 ? 15.281 -5.143 -4.665 1.00 91.25 173 ASN A O 1
ATOM 1399 N N . LYS A 1 174 ? 17.139 -5.019 -3.430 1.00 95.31 174 LYS A N 1
ATOM 1400 C CA . LYS A 1 174 ? 16.780 -6.175 -2.608 1.00 95.31 174 LYS A CA 1
ATOM 1401 C C . LYS A 1 174 ? 15.659 -5.797 -1.638 1.00 95.31 174 LYS A C 1
ATOM 1403 O O . LYS A 1 174 ? 15.702 -4.690 -1.090 1.00 95.31 174 LYS A O 1
ATOM 1408 N N . PRO A 1 175 ? 14.686 -6.692 -1.388 1.00 97.81 175 PRO A N 1
ATOM 1409 C CA . PRO A 1 175 ? 13.627 -6.403 -0.438 1.00 97.81 175 PRO A CA 1
ATOM 1410 C C . PRO A 1 175 ? 14.170 -6.262 0.986 1.00 97.81 175 PRO A C 1
ATOM 1412 O O . PRO A 1 175 ? 15.010 -7.043 1.432 1.00 97.81 175 PRO A O 1
ATOM 1415 N N . ILE A 1 176 ? 13.640 -5.282 1.706 1.00 98.25 176 ILE A N 1
ATOM 1416 C CA . ILE A 1 176 ? 13.818 -5.068 3.138 1.00 98.25 176 ILE A CA 1
ATOM 1417 C C . ILE A 1 176 ? 12.478 -5.395 3.785 1.00 98.25 176 ILE A C 1
ATOM 1419 O O . ILE A 1 176 ? 11.466 -4.786 3.444 1.00 98.25 176 ILE A O 1
ATOM 1423 N N . ILE A 1 177 ? 12.470 -6.362 4.699 1.00 98.25 177 ILE A N 1
ATOM 1424 C CA . ILE A 1 177 ? 11.252 -6.877 5.329 1.00 98.25 177 ILE A CA 1
ATOM 1425 C C . ILE A 1 177 ? 11.294 -6.530 6.815 1.00 98.25 177 ILE A C 1
ATOM 1427 O O . ILE A 1 177 ? 12.224 -6.921 7.519 1.00 98.25 177 ILE A O 1
ATOM 1431 N N . LEU A 1 178 ? 10.288 -5.794 7.283 1.00 98.12 178 LEU A N 1
ATOM 1432 C CA . LEU A 1 178 ? 10.119 -5.411 8.680 1.00 98.12 178 LEU A CA 1
ATOM 1433 C C . LEU A 1 178 ? 8.798 -5.973 9.204 1.00 98.12 178 LEU A C 1
ATOM 1435 O 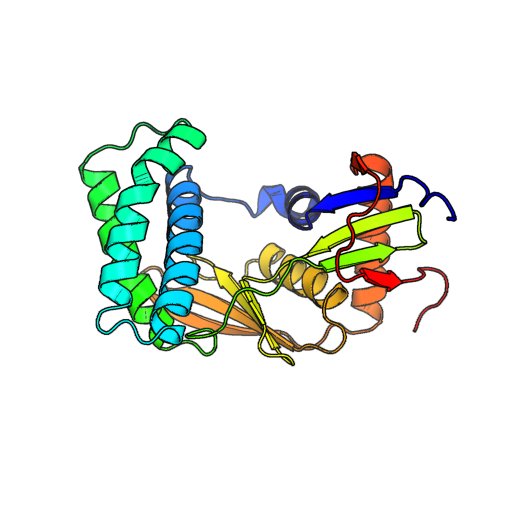O . LEU A 1 178 ? 7.748 -5.758 8.602 1.00 98.12 178 LEU A O 1
ATOM 1439 N N . THR A 1 179 ? 8.844 -6.655 10.343 1.00 97.75 179 THR A N 1
ATOM 1440 C CA . THR A 1 179 ? 7.641 -7.128 11.035 1.00 97.75 179 THR A CA 1
ATOM 1441 C C . THR A 1 179 ? 7.152 -6.064 12.011 1.00 97.75 179 THR A C 1
ATOM 1443 O O . THR A 1 179 ? 7.947 -5.438 12.713 1.00 97.75 179 THR A O 1
ATOM 1446 N N . ILE A 1 180 ? 5.841 -5.860 12.044 1.00 96.94 180 ILE A N 1
ATOM 1447 C CA . ILE A 1 180 ? 5.136 -4.990 12.978 1.00 96.94 180 ILE A CA 1
ATOM 1448 C C . ILE A 1 180 ? 4.116 -5.859 13.712 1.00 96.94 180 ILE A C 1
ATOM 1450 O O . ILE A 1 180 ? 3.275 -6.515 13.089 1.00 96.94 180 ILE A O 1
ATOM 1454 N N . ASP A 1 181 ? 4.210 -5.870 15.038 1.00 96.88 181 ASP A N 1
ATOM 1455 C CA . ASP A 1 181 ? 3.304 -6.633 15.891 1.00 96.88 181 ASP A CA 1
ATOM 1456 C C . ASP A 1 181 ? 1.854 -6.133 15.772 1.00 96.88 181 ASP A C 1
ATOM 1458 O O . ASP A 1 181 ? 1.612 -4.994 15.346 1.00 96.88 181 ASP A O 1
ATOM 1462 N N . PRO A 1 182 ? 0.861 -6.966 16.136 1.00 97.44 182 PRO A N 1
ATOM 1463 C CA . PRO A 1 182 ? -0.512 -6.514 16.301 1.00 97.44 182 PRO A CA 1
ATOM 1464 C C . PRO A 1 182 ? -0.595 -5.250 17.162 1.00 97.44 182 PRO A C 1
ATOM 1466 O O . PRO A 1 182 ? 0.103 -5.115 18.170 1.00 97.44 182 PRO A O 1
ATOM 1469 N N . ILE A 1 183 ? -1.464 -4.321 16.763 1.00 95.94 183 ILE A N 1
ATOM 1470 C CA . ILE A 1 183 ? -1.692 -3.087 17.512 1.00 95.94 183 ILE A CA 1
ATOM 1471 C C . ILE A 1 183 ? -2.178 -3.406 18.936 1.00 95.94 183 ILE A C 1
ATOM 1473 O O . ILE A 1 183 ? -3.160 -4.126 19.118 1.00 95.94 183 ILE A O 1
ATOM 1477 N N . ASN A 1 184 ? -1.486 -2.874 19.945 1.00 94.62 184 ASN A N 1
ATOM 1478 C CA . ASN A 1 184 ? -1.897 -3.003 21.344 1.00 94.62 184 ASN A CA 1
ATOM 1479 C C . ASN A 1 184 ? -3.046 -2.030 21.676 1.00 94.62 184 ASN A C 1
ATOM 1481 O O . ASN A 1 184 ? -3.324 -1.093 20.925 1.00 94.62 184 ASN A O 1
ATOM 1485 N N . ASP A 1 185 ? -3.708 -2.226 22.817 1.00 93.44 185 ASP A N 1
ATOM 1486 C CA . ASP A 1 185 ? -4.884 -1.426 23.180 1.00 93.44 185 ASP A CA 1
ATOM 1487 C C . ASP A 1 185 ? -4.580 0.058 23.403 1.00 93.44 185 ASP A C 1
ATOM 1489 O O . ASP A 1 185 ? -5.405 0.909 23.068 1.00 93.44 185 ASP A O 1
ATOM 1493 N N . VAL A 1 186 ? -3.386 0.388 23.902 1.00 94.12 186 VAL A N 1
ATOM 1494 C CA . VAL A 1 186 ? -2.962 1.779 24.122 1.00 94.12 186 VAL A CA 1
ATOM 1495 C C . VAL A 1 186 ? -2.843 2.514 22.786 1.00 94.12 186 VAL A C 1
ATOM 1497 O O . VAL A 1 186 ? -3.481 3.549 22.592 1.00 94.12 186 VAL A O 1
ATOM 1500 N N . ASP A 1 187 ? -2.099 1.939 21.841 1.00 93.88 187 ASP A N 1
ATOM 1501 C CA . ASP A 1 187 ? -1.907 2.485 20.497 1.00 93.88 187 ASP A CA 1
ATOM 1502 C C . ASP A 1 187 ? -3.226 2.540 19.721 1.00 93.88 187 ASP A C 1
ATOM 1504 O O . ASP A 1 187 ? -3.492 3.511 19.014 1.00 93.88 187 ASP A O 1
ATOM 1508 N N . LYS A 1 188 ? -4.074 1.513 19.867 1.00 95.12 188 LYS A N 1
ATOM 1509 C CA . LYS A 1 188 ? -5.407 1.459 19.256 1.00 95.12 188 LYS A CA 1
ATOM 1510 C C . LYS A 1 188 ? -6.273 2.615 19.745 1.00 95.12 188 LYS A C 1
ATOM 1512 O O . LYS A 1 188 ? -6.839 3.335 18.927 1.00 95.12 188 LYS A O 1
ATOM 1517 N N . ASN A 1 189 ? -6.352 2.821 21.057 1.00 94.38 189 ASN A N 1
ATOM 1518 C CA . ASN A 1 189 ? -7.146 3.895 21.652 1.00 94.38 189 ASN A CA 1
ATOM 1519 C C . ASN A 1 189 ? -6.659 5.279 21.220 1.00 94.38 189 ASN A C 1
ATOM 1521 O O . ASN A 1 189 ? -7.477 6.147 20.911 1.00 94.38 189 ASN A O 1
ATOM 1525 N N . GLU A 1 190 ? -5.346 5.479 21.158 1.00 95.38 190 GLU A N 1
ATOM 1526 C CA . GLU A 1 190 ? -4.767 6.739 20.700 1.00 95.38 190 GLU A CA 1
ATOM 1527 C C . GLU A 1 190 ? -5.056 6.991 19.213 1.00 95.38 190 GLU A C 1
ATOM 1529 O O . GLU A 1 190 ? -5.545 8.060 18.845 1.00 95.38 190 GLU A O 1
ATOM 1534 N N . LEU A 1 191 ? -4.868 5.981 18.358 1.00 95.75 191 LEU A N 1
ATOM 1535 C CA . LEU A 1 191 ? -5.172 6.086 16.930 1.00 95.75 191 LEU A CA 1
ATOM 1536 C C . LEU A 1 191 ? -6.651 6.370 16.662 1.00 95.75 191 LEU A C 1
ATOM 1538 O O . LEU A 1 191 ? -6.969 7.182 15.792 1.00 95.75 191 LEU A O 1
ATOM 1542 N N . MET A 1 192 ? -7.561 5.758 17.423 1.00 95.94 192 MET A N 1
ATOM 1543 C CA . MET A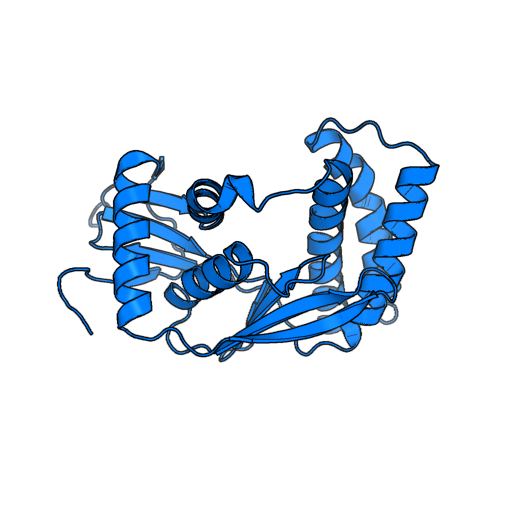 1 192 ? -8.993 6.036 17.302 1.00 95.94 192 MET A CA 1
ATOM 1544 C C . MET A 1 192 ? -9.327 7.486 17.661 1.00 95.94 192 MET A C 1
ATOM 1546 O O . MET A 1 192 ? -10.098 8.125 16.946 1.00 95.94 192 MET A O 1
ATOM 1550 N N . LYS A 1 193 ? -8.726 8.035 18.724 1.00 96.12 193 LYS A N 1
ATOM 1551 C CA . LYS A 1 193 ? -8.921 9.441 19.115 1.00 96.12 193 LYS A CA 1
ATOM 1552 C C . LYS A 1 193 ? -8.390 10.401 18.056 1.00 96.12 193 LYS A C 1
ATOM 1554 O O . LYS A 1 193 ? -9.079 11.359 17.711 1.00 96.12 193 LYS A O 1
ATOM 1559 N N . GLN A 1 194 ? -7.207 10.128 17.510 1.00 96.88 194 GLN A N 1
ATOM 1560 C CA . GLN A 1 194 ? -6.616 10.935 16.440 1.00 96.88 194 GLN A CA 1
ATOM 1561 C C . GLN A 1 194 ? -7.474 10.903 15.172 1.00 96.88 194 GLN A C 1
ATOM 1563 O O . GLN A 1 194 ? -7.785 11.952 14.607 1.00 96.88 194 GLN A O 1
ATOM 1568 N N . ALA A 1 195 ? -7.921 9.714 14.762 1.00 96.75 195 ALA A N 1
ATOM 1569 C CA . ALA A 1 195 ? -8.796 9.546 13.609 1.00 96.75 195 ALA A CA 1
ATOM 1570 C C . ALA A 1 195 ? -10.152 10.239 13.795 1.00 96.75 195 ALA A C 1
ATOM 1572 O O . ALA A 1 195 ? -10.624 10.904 12.871 1.00 96.75 195 ALA A O 1
ATOM 1573 N N . LEU A 1 196 ? -10.755 10.139 14.984 1.00 96.38 196 LEU A N 1
ATOM 1574 C CA . LEU A 1 196 ? -11.995 10.835 15.320 1.00 96.38 196 LEU A CA 1
ATOM 1575 C C . LEU A 1 196 ? -11.814 12.356 15.249 1.00 96.38 196 LEU A C 1
ATOM 1577 O O . LEU A 1 196 ? -12.572 13.031 14.554 1.00 96.38 196 LEU A O 1
ATOM 1581 N N . ALA A 1 197 ? -10.792 12.894 15.921 1.00 96.81 197 ALA A N 1
ATOM 1582 C CA . ALA A 1 197 ? -10.516 14.328 15.947 1.00 96.81 197 ALA A CA 1
ATOM 1583 C C . ALA A 1 197 ? -10.266 14.887 14.537 1.00 96.81 197 ALA A C 1
ATOM 1585 O O . ALA A 1 197 ? -10.839 15.912 14.163 1.00 96.81 197 ALA A O 1
ATOM 1586 N N . PHE A 1 198 ? -9.468 14.185 13.728 1.00 97.44 198 PHE A N 1
ATOM 1587 C CA . PHE A 1 198 ? -9.209 14.570 12.344 1.00 97.44 198 PHE A CA 1
ATOM 1588 C C . PHE A 1 198 ? -10.470 14.498 11.477 1.00 97.44 198 PHE A C 1
ATOM 1590 O O . PHE A 1 198 ? -10.769 15.447 10.748 1.00 97.44 198 PHE A O 1
ATOM 1597 N N . GLY A 1 199 ? -11.217 13.393 11.559 1.00 95.75 199 GLY A N 1
ATOM 1598 C CA . GLY A 1 199 ? -12.396 13.137 10.734 1.00 95.75 199 GLY A CA 1
ATOM 1599 C C . GLY A 1 199 ? -13.541 14.107 10.986 1.00 95.75 199 GLY A C 1
ATOM 1600 O O . GLY A 1 199 ? -14.197 14.532 10.038 1.00 95.75 199 GLY A O 1
ATOM 1601 N N . LEU A 1 200 ? -13.743 14.525 12.239 1.00 95.12 200 LEU A N 1
ATOM 1602 C CA . LEU A 1 200 ? -14.755 15.525 12.583 1.00 95.12 200 LEU A CA 1
ATOM 1603 C C . LEU A 1 200 ? -14.526 16.860 11.866 1.00 95.12 200 LEU A C 1
ATOM 1605 O O . LEU A 1 200 ? -15.495 17.540 11.541 1.00 95.12 200 LEU A O 1
ATOM 1609 N N . ILE A 1 201 ? -13.275 17.220 11.581 1.00 95.88 201 ILE A N 1
ATOM 1610 C CA . ILE A 1 201 ? -12.919 18.494 10.945 1.00 95.88 201 ILE A CA 1
ATOM 1611 C C . ILE A 1 201 ? -12.782 18.339 9.425 1.00 95.88 201 ILE A C 1
ATOM 1613 O O . ILE A 1 201 ? -13.281 19.179 8.681 1.00 95.88 201 ILE A O 1
ATOM 1617 N N . ASN A 1 202 ? -12.130 17.268 8.966 1.00 95.81 202 ASN A N 1
ATOM 1618 C CA . ASN A 1 202 ? -11.645 17.139 7.587 1.00 95.81 202 ASN A CA 1
ATOM 1619 C C . ASN A 1 202 ? -12.383 16.084 6.749 1.00 95.81 202 ASN A C 1
ATOM 1621 O O . ASN A 1 202 ? -12.119 15.972 5.553 1.00 95.81 202 ASN A O 1
ATOM 1625 N N . GLY A 1 203 ? -13.247 15.269 7.360 1.00 91.25 203 GLY A N 1
ATOM 1626 C CA . GLY A 1 203 ? -13.978 14.226 6.646 1.00 91.25 203 GLY A CA 1
ATOM 1627 C C . GLY A 1 203 ? -15.070 14.800 5.744 1.00 91.25 203 GLY A C 1
ATOM 1628 O O . GLY A 1 203 ? -15.740 15.770 6.102 1.00 91.25 203 GLY A O 1
ATOM 1629 N N . ALA A 1 204 ? -15.265 14.171 4.588 1.00 89.75 204 ALA A N 1
ATOM 1630 C CA . ALA A 1 204 ? -16.382 14.469 3.702 1.00 89.75 204 ALA A CA 1
ATOM 1631 C C . ALA A 1 204 ? -17.660 13.824 4.248 1.00 89.75 204 ALA A C 1
ATOM 1633 O O . ALA A 1 204 ? -17.619 12.703 4.752 1.00 89.75 204 ALA A O 1
ATOM 1634 N N . GLU A 1 205 ? -18.793 14.521 4.175 1.00 88.69 205 GLU A N 1
ATOM 1635 C CA . GLU A 1 205 ? -20.075 13.936 4.567 1.00 88.69 205 GLU A CA 1
ATOM 1636 C C . GLU A 1 205 ? -20.582 13.003 3.471 1.00 88.69 205 GLU A C 1
ATOM 1638 O O . GLU A 1 205 ? -20.942 13.440 2.380 1.00 88.69 205 GLU A O 1
ATOM 1643 N N . GLU A 1 206 ? -20.624 11.711 3.779 1.00 82.94 206 GLU A N 1
ATOM 1644 C CA . GLU A 1 206 ? -21.046 10.672 2.846 1.00 82.94 206 GLU A CA 1
ATOM 1645 C C . GLU A 1 206 ? -21.985 9.682 3.543 1.00 82.94 206 GLU A C 1
ATOM 1647 O O . GLU A 1 206 ? -21.921 9.463 4.758 1.00 82.94 206 GLU A O 1
ATOM 1652 N N . GLU A 1 207 ? -22.879 9.060 2.773 1.00 77.69 207 GLU A N 1
ATOM 1653 C CA . GLU A 1 207 ? -23.526 7.834 3.230 1.00 77.69 207 GLU A CA 1
ATOM 1654 C C . GLU A 1 207 ? -22.508 6.691 3.103 1.00 77.69 207 GLU A C 1
ATOM 1656 O O . GLU A 1 207 ? -22.001 6.456 2.001 1.00 77.69 207 GLU A O 1
ATOM 1661 N N . PRO A 1 208 ? -22.185 5.971 4.195 1.00 68.38 208 PRO A N 1
ATOM 1662 C CA . PRO A 1 208 ? -21.212 4.890 4.137 1.00 68.38 208 PRO A CA 1
ATOM 1663 C C . PRO A 1 208 ? -21.590 3.877 3.053 1.00 68.38 208 PRO A C 1
ATOM 1665 O O . PRO A 1 208 ? -22.705 3.360 3.042 1.00 68.38 208 PRO A O 1
ATOM 1668 N N . SER A 1 209 ? -20.675 3.558 2.140 1.00 63.81 209 SER A N 1
ATOM 1669 C CA . SER A 1 209 ? -20.909 2.478 1.173 1.00 63.81 209 SER A CA 1
ATOM 1670 C C . SER A 1 209 ? -21.130 1.130 1.886 1.00 63.81 209 SER A C 1
ATOM 1672 O O . SER A 1 209 ? -20.782 0.968 3.056 1.00 63.81 209 SER A O 1
ATOM 1674 N N . THR A 1 210 ? -21.656 0.117 1.183 1.00 59.09 210 THR A N 1
ATOM 1675 C CA . THR A 1 210 ? -21.873 -1.267 1.680 1.00 59.09 210 THR A CA 1
ATOM 1676 C C . THR A 1 210 ? -20.572 -2.049 1.948 1.00 59.09 210 THR A C 1
ATOM 1678 O O . THR A 1 210 ? -20.488 -3.259 1.738 1.00 59.09 210 THR A O 1
ATOM 1681 N N . THR A 1 211 ? -19.519 -1.351 2.349 1.00 65.25 211 THR A N 1
ATOM 1682 C CA . THR A 1 211 ? -18.182 -1.870 2.598 1.00 65.25 211 THR A CA 1
ATOM 1683 C C . THR A 1 211 ? -18.139 -2.652 3.916 1.00 65.25 211 THR A C 1
ATOM 1685 O O . THR A 1 211 ? -18.903 -2.379 4.845 1.00 65.25 211 THR A O 1
ATOM 1688 N N . ILE A 1 212 ? -17.234 -3.637 4.019 1.00 67.75 212 ILE A N 1
ATOM 1689 C CA . ILE A 1 212 ? -16.991 -4.367 5.273 1.00 67.75 212 ILE A CA 1
ATOM 1690 C C . ILE A 1 212 ? -16.640 -3.341 6.354 1.00 67.75 212 ILE A C 1
ATOM 1692 O O . ILE A 1 212 ? -15.651 -2.615 6.231 1.00 67.75 212 ILE A O 1
ATOM 1696 N N . THR A 1 213 ? -17.486 -3.275 7.379 1.00 78.81 213 THR A N 1
ATOM 1697 C CA . THR A 1 213 ? -17.430 -2.254 8.423 1.00 78.81 213 THR A CA 1
ATOM 1698 C C . THR A 1 213 ? -16.884 -2.856 9.713 1.00 78.81 213 THR A C 1
ATOM 1700 O O . THR A 1 213 ? -17.454 -3.819 10.223 1.00 78.81 213 THR A O 1
ATOM 1703 N N . ILE A 1 214 ? -15.819 -2.270 10.255 1.00 85.62 214 ILE A N 1
ATOM 1704 C CA . ILE A 1 214 ? -15.346 -2.513 11.625 1.00 85.62 214 ILE A CA 1
ATOM 1705 C C . ILE A 1 214 ? -15.801 -1.334 12.480 1.00 85.62 214 ILE A C 1
ATOM 1707 O O . ILE A 1 214 ? -15.710 -0.199 12.022 1.00 85.62 214 ILE A O 1
ATOM 1711 N N . ARG A 1 215 ? -16.320 -1.576 13.687 1.00 86.56 215 ARG A N 1
ATOM 1712 C CA . ARG A 1 215 ? -16.839 -0.516 14.565 1.00 86.56 215 ARG A CA 1
ATOM 1713 C C . ARG A 1 215 ? -16.061 -0.453 15.866 1.00 86.56 215 ARG A C 1
ATOM 1715 O O . ARG A 1 215 ? -15.786 -1.490 16.464 1.00 86.56 215 ARG A O 1
ATOM 1722 N N . TYR A 1 216 ? -15.792 0.766 16.307 1.00 87.44 216 TYR A N 1
ATOM 1723 C CA . TYR A 1 216 ? -15.161 1.068 17.579 1.00 87.44 216 TYR A CA 1
ATOM 1724 C C . TYR A 1 216 ? -15.920 2.156 18.336 1.00 87.44 216 TYR A C 1
ATOM 1726 O O . TYR A 1 216 ? -16.539 3.033 17.729 1.00 87.44 216 TYR A O 1
ATOM 1734 N N . ASN A 1 217 ? -15.817 2.102 19.663 1.00 84.19 217 ASN A N 1
ATOM 1735 C CA . ASN A 1 217 ? -16.325 3.111 20.582 1.00 84.19 217 ASN A CA 1
ATOM 1736 C C . ASN A 1 217 ? -15.158 3.638 21.426 1.00 84.19 217 ASN A C 1
ATOM 1738 O O . ASN A 1 217 ? -14.511 2.870 22.131 1.00 84.19 217 ASN A O 1
ATOM 1742 N N . THR A 1 218 ? -14.888 4.940 21.379 1.00 80.75 218 THR A N 1
ATOM 1743 C CA . THR A 1 218 ? -13.806 5.567 22.150 1.00 80.75 218 THR A CA 1
ATOM 1744 C C . THR A 1 218 ? -14.082 5.594 23.655 1.00 80.75 218 THR A C 1
ATOM 1746 O O . THR A 1 218 ? -13.158 5.823 24.439 1.00 80.75 218 THR A O 1
ATOM 1749 N N . LYS A 1 219 ? -15.336 5.355 24.069 1.00 76.44 219 LYS A N 1
ATOM 1750 C CA . LYS A 1 219 ? -15.768 5.297 25.475 1.00 76.44 219 LYS A CA 1
ATOM 1751 C C . LYS A 1 219 ? -15.699 3.901 26.091 1.00 76.44 219 LYS A C 1
ATOM 1753 O O . LYS A 1 219 ? -15.754 3.812 27.313 1.00 76.44 219 LYS A O 1
ATOM 1758 N N . ASP A 1 220 ? -15.554 2.861 25.273 1.00 66.25 220 ASP A N 1
ATOM 1759 C CA . ASP A 1 220 ? -15.338 1.487 25.730 1.00 66.25 220 ASP A CA 1
ATOM 1760 C C . ASP A 1 220 ? -13.876 1.112 25.454 1.00 66.25 220 ASP A C 1
ATOM 1762 O O . ASP A 1 220 ? -13.570 0.584 24.380 1.00 66.25 220 ASP A O 1
ATOM 1766 N N . PRO A 1 221 ? -12.934 1.417 26.368 1.00 52.06 221 PRO A N 1
ATOM 1767 C CA . PRO A 1 221 ? -11.606 0.842 26.257 1.00 52.06 221 PRO A CA 1
ATOM 1768 C C . PRO A 1 221 ? -11.752 -0.682 26.347 1.00 52.06 221 PRO A C 1
ATOM 1770 O O . PRO A 1 221 ? -12.361 -1.192 27.288 1.00 52.06 221 PRO A O 1
ATOM 1773 N N . ALA A 1 222 ? -11.256 -1.369 25.317 1.00 53.88 222 ALA A N 1
ATOM 1774 C CA . ALA A 1 222 ? -11.146 -2.825 25.290 1.00 53.88 222 ALA A CA 1
ATOM 1775 C C . ALA A 1 222 ? -10.323 -3.349 26.474 1.00 53.88 222 ALA A C 1
ATOM 1777 O O . ALA A 1 222 ? -9.377 -2.632 26.881 1.00 53.88 222 ALA A O 1
#

Sequence (222 aa):
MKRMRSMRTFPAWMLVKNMFEHELNGTQLDILFGSVFDKAMVKMNYYYKRGVDDFLEAALKYMSSILDHEAAILGIKLMPDQRDNILSRGKAMLDAFKSTPAFGLLRPKTRLVVIDDLVGVYVQPDFYDGETIYEVKTFDPRGVNYVKYQVKLFQLGYPGSKAILIGFDKATNKPIILTIDPINDVDKNELMKQALAFGLINGAEEEPSTTITIRYNTKDPA

Radius of gyration: 18.47 Å; Cα contacts (8 Å, |Δi|>4): 350; chains: 1; bounding box: 57×38×49 Å

pLDDT: mean 92.91, std 9.76, range [41.88, 98.62]

Foldseek 3Di:
DPQQFWAFEDELVVLLCVVPVVLPDDDLLQVLLFVLLLQLLQQLLVCVLVVNPPSLVVSLVSSLVCSVVSCVVSVHDDDPVSSVVSSVLSSQLSVQCCPDPQRNFHWDDWEWEAEQSHYTYTATASGDDLAEGEHEDAEDCPPRVSVVVNVLLNCSRVPNHKYWYWYAYPPRRHIDIDTGGGDDLVNVLVSSVSRNVCSNVPGDTDRDDPGHYHYDYSVDRD

Secondary structure (DSSP, 8-state):
-PPPPPEEEEEHHHHHHHH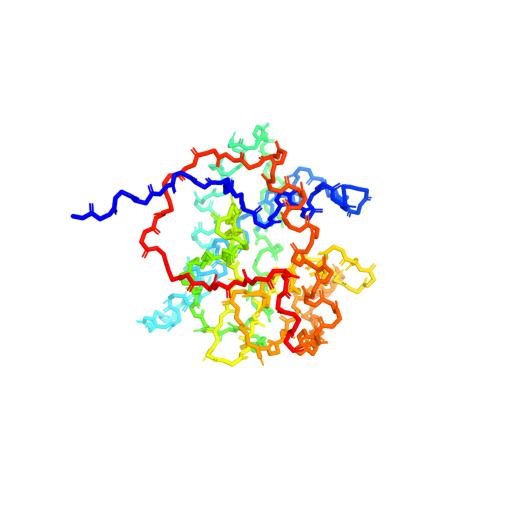HGGG----HHHHHHHHHHHHHHHHHHHHHHTT-TTHHHHHHHHHHHHHHHHHHHTT----HHHHHHHHHHHHHHHHHHTTSTTTTPPPPPPEEEEETTTEEEEE--SEE-SSEEEEE-SS--TT-HHHHHHHHHHHTTSTT-EEEEEEE-TTT--EEEEEEPPPPHHHHHHHHHHHHHHHHHH-EEEPPPS-EEEEE-TTS--

Nearest PDB structures (foldseek):
  4ic1-assembly1_K  TM=4.673E-01  e=9.127E-04  Saccharolobus solfataricus P2
  4ic1-assembly1_J  TM=4.516E-01  e=7.243E-04  Saccharolobus solfataricus P2
  3slp-assembly1_B  TM=3.627E-01  e=2.067E-02  Lambdavirus lambda
  2efc-assembly1_A  TM=4.000E-01  e=4.721E+00  Arabidopsis thaliana
  8oqy-assembly1_B  TM=3.607E-01  e=5.002E+00  Homo sapiens